Protein AF-A0A2S2N6Q8-F1 (afdb_monomer)

Mean predicted aligned error: 14.28 Å

Secondary structure (DSSP, 8-state):
--HHHHHHHHHHHHHHHHHHHHHHHGGGGSHHHHHHS-HHHHHHHHHHHHHHTTTT--THHHHHHHHHHHHSHHHHTT--SHHHHHHIIIII-HHHHHHTHHHHHHHHHHHHHHHHHHHHHHHHHHHHHHHHHHHHHHH-HHHHHHHHHHHTHHHHTTS-HHHHHHHHHHHHHTT----

pLDDT: mean 78.15, std 12.04, range [39.59, 93.44]

Sequence (179 aa):
FYLTLDNAIMQLKERFTSLNNVFNIFEVIQPNSLINLTDEQIYNSANKLVEYYDSDLSNALAGQILSFRSCFKEEITKRTSVKAITELLVIENSTLATTFSEICTACMLFLTLPVTVATAERSFSKLKLIKNYLRSTMCEERLSGLGILSIENDRARQLNLKEIINNFAEKKARKRNFH

Structure (mmCIF, N/CA/C/O backbone):
data_AF-A0A2S2N6Q8-F1
#
_entry.id   AF-A0A2S2N6Q8-F1
#
loop_
_atom_site.group_PDB
_atom_site.id
_atom_site.type_symbol
_atom_site.label_atom_id
_atom_site.label_alt_id
_atom_site.label_comp_id
_atom_site.label_asym_id
_atom_site.label_entity_id
_atom_site.label_seq_id
_atom_site.pdbx_PDB_ins_code
_atom_site.Cartn_x
_atom_site.Cartn_y
_atom_site.Cartn_z
_atom_site.occupancy
_atom_site.B_iso_or_equiv
_atom_site.auth_seq_id
_atom_site.aut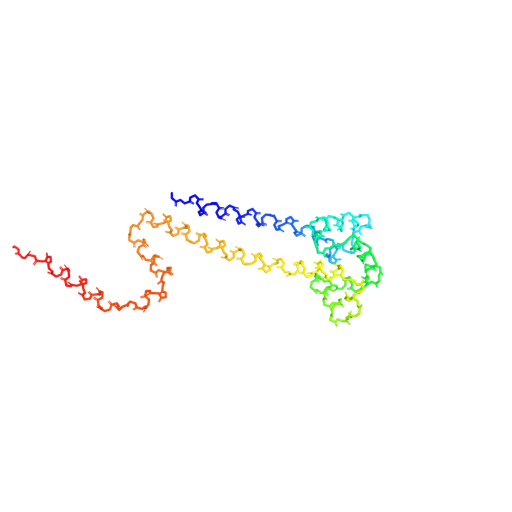h_comp_id
_atom_site.auth_asym_id
_atom_site.auth_atom_id
_atom_site.pdbx_PDB_model_num
ATOM 1 N N . PHE A 1 1 ? 20.402 9.055 -33.600 1.00 52.91 1 PHE A N 1
ATOM 2 C CA . PHE A 1 1 ? 20.091 7.610 -33.626 1.00 52.91 1 PHE A CA 1
ATOM 3 C C . PHE A 1 1 ? 19.773 6.998 -32.241 1.00 52.91 1 PHE A C 1
ATOM 5 O O . PHE A 1 1 ? 19.767 5.782 -32.140 1.00 52.91 1 PHE A O 1
ATOM 12 N N . TYR A 1 2 ? 19.414 7.772 -31.193 1.00 61.59 2 TYR A N 1
ATOM 13 C CA . TYR A 1 2 ? 19.045 7.209 -29.868 1.00 61.59 2 TYR A CA 1
ATOM 14 C C . TYR A 1 2 ? 17.729 7.731 -29.270 1.00 61.59 2 TYR A C 1
ATOM 16 O O . TYR A 1 2 ? 17.444 7.445 -28.113 1.00 61.59 2 TYR A O 1
ATOM 24 N N . LEU A 1 3 ? 16.892 8.428 -30.048 1.00 67.62 3 LEU A N 1
ATOM 25 C CA . LEU A 1 3 ? 15.641 9.020 -29.551 1.00 67.62 3 LEU A CA 1
ATOM 26 C C . LEU A 1 3 ? 14.724 7.985 -28.872 1.00 67.62 3 LEU A C 1
ATOM 28 O O . LEU A 1 3 ? 14.144 8.259 -27.831 1.00 67.62 3 LEU A O 1
ATOM 32 N N . THR A 1 4 ? 14.644 6.768 -29.409 1.00 68.50 4 THR A N 1
ATOM 33 C CA . THR A 1 4 ? 13.868 5.662 -28.824 1.00 68.50 4 THR A CA 1
ATOM 34 C C . THR A 1 4 ? 14.431 5.176 -27.486 1.00 68.50 4 THR A C 1
ATOM 36 O O . THR A 1 4 ? 13.670 4.874 -26.571 1.00 68.50 4 THR A O 1
ATOM 39 N N . LEU A 1 5 ? 15.756 5.137 -27.345 1.00 71.06 5 LEU A N 1
ATOM 40 C CA . LEU A 1 5 ? 16.453 4.700 -26.132 1.00 71.06 5 LEU A CA 1
ATOM 41 C C . LEU A 1 5 ? 16.384 5.784 -25.043 1.00 71.06 5 LEU A C 1
ATOM 43 O O . LEU A 1 5 ? 16.184 5.480 -23.869 1.00 71.06 5 LEU A O 1
ATOM 47 N N . ASP A 1 6 ? 16.471 7.053 -25.444 1.00 75.00 6 ASP A N 1
ATOM 48 C CA . ASP A 1 6 ? 16.262 8.209 -24.573 1.00 75.00 6 ASP A CA 1
ATOM 49 C C . ASP A 1 6 ? 14.808 8.306 -24.093 1.00 75.00 6 ASP A C 1
ATOM 51 O O . ASP A 1 6 ? 14.582 8.488 -22.897 1.00 75.00 6 ASP A O 1
ATOM 55 N N . ASN A 1 7 ? 13.833 8.074 -24.977 1.00 78.56 7 ASN A N 1
ATOM 56 C CA . ASN A 1 7 ? 12.418 8.009 -24.611 1.00 78.56 7 ASN A CA 1
ATOM 57 C C . ASN A 1 7 ? 12.131 6.857 -23.639 1.00 78.56 7 ASN A C 1
ATOM 59 O O . ASN A 1 7 ? 11.438 7.064 -22.647 1.00 78.56 7 ASN A O 1
ATOM 63 N N . ALA A 1 8 ? 12.701 5.668 -23.861 1.00 72.44 8 ALA A N 1
ATOM 64 C CA . ALA A 1 8 ? 12.541 4.539 -22.942 1.00 72.44 8 ALA A CA 1
ATOM 65 C C . ALA A 1 8 ? 13.116 4.842 -21.545 1.00 72.44 8 ALA A C 1
ATOM 67 O O . ALA A 1 8 ? 12.495 4.535 -20.529 1.00 72.44 8 ALA A O 1
ATOM 68 N N . ILE A 1 9 ? 14.286 5.489 -21.481 1.00 74.94 9 ILE A N 1
ATOM 69 C CA . ILE A 1 9 ? 14.899 5.933 -20.219 1.00 74.94 9 ILE A CA 1
ATOM 70 C C . ILE A 1 9 ? 14.033 6.993 -19.527 1.00 74.94 9 ILE A C 1
ATOM 72 O O . ILE A 1 9 ? 13.911 6.964 -18.303 1.00 74.94 9 ILE A O 1
ATOM 76 N N . MET A 1 10 ? 13.451 7.924 -20.285 1.00 80.88 10 MET A N 1
ATOM 77 C CA . MET A 1 10 ? 12.578 8.971 -19.756 1.00 80.88 10 MET A CA 1
ATOM 78 C C . MET A 1 10 ? 11.284 8.390 -19.179 1.00 80.88 10 MET A C 1
ATOM 80 O O . MET A 1 10 ? 11.004 8.630 -18.010 1.00 80.88 10 MET A O 1
ATOM 84 N N . GLN A 1 11 ? 10.578 7.534 -19.925 1.00 76.44 11 GLN A N 1
ATOM 85 C CA . GLN A 1 11 ? 9.358 6.872 -19.445 1.00 76.44 11 GLN A CA 1
ATOM 86 C C . GLN A 1 11 ? 9.608 6.012 -18.197 1.00 76.44 11 GLN A C 1
ATOM 88 O O . GLN A 1 11 ? 8.807 5.998 -17.265 1.00 76.44 11 GLN A O 1
ATOM 93 N N . LEU A 1 12 ? 10.747 5.312 -18.133 1.00 72.81 12 LEU A N 1
ATOM 94 C CA . LEU A 1 12 ? 11.119 4.538 -16.944 1.00 72.81 12 LEU A CA 1
ATOM 95 C C . LEU A 1 12 ? 11.427 5.428 -15.731 1.00 72.81 12 LEU A C 1
ATOM 97 O O . LEU A 1 12 ? 11.090 5.052 -14.609 1.00 72.81 12 LEU A O 1
ATOM 101 N N . LYS A 1 13 ? 12.041 6.603 -15.931 1.00 75.31 13 LYS A N 1
ATOM 102 C CA . LYS A 1 13 ? 12.250 7.586 -14.855 1.00 75.31 13 LYS A CA 1
ATOM 103 C C . LYS A 1 13 ? 10.936 8.167 -14.358 1.00 75.31 13 LYS A C 1
ATOM 105 O O . LYS A 1 13 ? 10.746 8.243 -13.150 1.00 75.31 13 LYS A O 1
ATOM 110 N N . GLU A 1 14 ? 10.048 8.556 -15.269 1.00 77.75 14 GLU A N 1
ATOM 111 C CA . GLU A 1 14 ? 8.710 9.037 -14.920 1.00 77.75 14 GLU A CA 1
ATOM 112 C C . GLU A 1 14 ? 7.980 7.997 -14.077 1.00 77.75 14 GLU A C 1
ATOM 114 O O . GLU A 1 14 ? 7.524 8.314 -12.983 1.00 77.75 14 GLU A O 1
ATOM 119 N N . ARG A 1 15 ? 8.005 6.728 -14.501 1.00 74.06 15 ARG A N 1
ATOM 120 C CA . ARG A 1 15 ? 7.418 5.617 -13.747 1.00 74.06 15 ARG A CA 1
ATOM 121 C C . ARG A 1 15 ? 7.991 5.480 -12.330 1.00 74.06 15 ARG A C 1
ATOM 123 O O . ARG A 1 15 ? 7.233 5.205 -11.405 1.00 74.06 15 ARG A O 1
ATOM 130 N N . PHE A 1 16 ? 9.297 5.675 -12.137 1.00 70.50 16 PHE A N 1
ATOM 131 C CA . PHE A 1 16 ? 9.921 5.629 -10.807 1.00 70.50 16 PHE A CA 1
ATOM 132 C C . PHE A 1 16 ? 9.498 6.808 -9.919 1.00 70.50 16 PHE A C 1
ATOM 134 O O . PHE A 1 16 ? 9.195 6.627 -8.743 1.00 70.50 16 PHE A O 1
ATOM 141 N N . THR A 1 17 ? 9.417 8.014 -10.479 1.00 73.62 17 THR A N 1
ATOM 142 C CA . THR A 1 17 ? 8.904 9.184 -9.750 1.00 73.62 17 THR A CA 1
ATOM 143 C C . THR A 1 17 ? 7.437 8.989 -9.365 1.00 73.62 17 THR A C 1
ATOM 145 O O . THR A 1 17 ? 7.060 9.250 -8.225 1.00 73.62 17 THR A O 1
ATOM 148 N N . SER A 1 18 ? 6.619 8.459 -10.279 1.00 75.94 18 SER A N 1
ATOM 149 C CA . SER A 1 18 ? 5.229 8.096 -9.999 1.00 75.94 18 SER A CA 1
ATOM 150 C C . SER A 1 18 ? 5.120 7.065 -8.874 1.00 75.94 18 SER A C 1
ATOM 152 O O . SER A 1 18 ? 4.220 7.177 -8.052 1.00 75.94 18 SER A O 1
ATOM 154 N N . LEU A 1 19 ? 6.051 6.111 -8.771 1.00 75.88 19 LEU A N 1
ATOM 155 C CA . LEU A 1 19 ? 6.072 5.119 -7.689 1.00 75.88 19 LEU A CA 1
ATOM 156 C C . LEU A 1 19 ? 6.287 5.739 -6.301 1.00 75.88 19 LEU A C 1
ATOM 158 O O . LEU A 1 19 ? 5.654 5.291 -5.349 1.00 75.88 19 LEU A O 1
ATOM 162 N N . ASN A 1 20 ? 7.109 6.785 -6.170 1.00 75.81 20 ASN A N 1
ATOM 163 C CA . ASN A 1 20 ? 7.236 7.508 -4.896 1.00 75.81 20 ASN A CA 1
ATOM 164 C C . ASN A 1 20 ? 5.917 8.178 -4.495 1.00 75.81 20 ASN A C 1
ATOM 166 O O . ASN A 1 20 ? 5.547 8.162 -3.323 1.00 75.81 20 ASN A O 1
ATOM 170 N N . ASN A 1 21 ? 5.181 8.718 -5.470 1.00 79.62 21 ASN A N 1
ATOM 171 C CA . ASN A 1 21 ? 3.852 9.264 -5.207 1.00 79.62 21 ASN A CA 1
ATOM 172 C C . ASN A 1 21 ? 2.897 8.160 -4.748 1.00 79.62 21 ASN A C 1
ATOM 174 O O . ASN A 1 21 ? 2.208 8.348 -3.754 1.00 79.62 21 ASN A O 1
ATOM 178 N N . VAL A 1 22 ? 2.911 6.997 -5.409 1.00 83.81 22 VAL A N 1
ATOM 179 C CA . VAL A 1 22 ? 2.113 5.829 -4.999 1.00 83.81 22 VAL A CA 1
ATOM 180 C C . VAL A 1 22 ? 2.455 5.401 -3.572 1.00 83.81 22 VAL A C 1
ATOM 182 O O . VAL A 1 22 ? 1.552 5.144 -2.784 1.00 83.81 22 VAL A O 1
ATOM 185 N N . PHE A 1 23 ? 3.736 5.394 -3.195 1.00 82.75 23 PHE A N 1
ATOM 186 C CA . PHE A 1 23 ? 4.159 5.043 -1.838 1.00 82.75 23 PHE A CA 1
ATOM 187 C C . PHE A 1 23 ? 3.518 5.946 -0.772 1.00 82.75 23 PHE A C 1
ATOM 189 O O . PHE A 1 23 ? 3.084 5.448 0.265 1.00 82.75 23 PHE A O 1
ATOM 196 N N . ASN A 1 24 ? 3.383 7.247 -1.057 1.00 84.38 24 ASN A N 1
ATOM 197 C CA . ASN A 1 24 ? 2.699 8.192 -0.170 1.00 84.38 24 ASN A CA 1
ATOM 198 C C . ASN A 1 24 ? 1.191 7.911 -0.064 1.00 84.38 24 ASN A C 1
ATOM 200 O O . ASN A 1 24 ? 0.604 8.106 0.994 1.00 84.38 24 ASN A O 1
ATOM 204 N N . ILE A 1 25 ? 0.548 7.417 -1.128 1.00 88.56 25 ILE A N 1
ATOM 205 C CA . ILE A 1 25 ? -0.880 7.051 -1.092 1.00 88.56 25 ILE A CA 1
ATOM 206 C C . ILE A 1 25 ? -1.106 5.854 -0.145 1.00 88.56 25 ILE A C 1
ATOM 208 O O . ILE A 1 25 ? -2.091 5.814 0.589 1.00 88.56 25 ILE A O 1
ATOM 212 N N . PHE A 1 26 ? -0.154 4.919 -0.081 1.00 90.44 26 PHE A N 1
ATOM 213 C CA . PHE A 1 26 ? -0.175 3.790 0.859 1.00 90.44 26 PHE A CA 1
ATOM 214 C C . PHE A 1 26 ? 0.315 4.134 2.276 1.00 90.44 26 PHE A C 1
ATOM 216 O O . PHE A 1 26 ? 0.433 3.243 3.120 1.00 90.44 26 PHE A O 1
ATOM 223 N N . GLU A 1 27 ? 0.584 5.401 2.597 1.00 89.00 27 GLU A N 1
ATOM 224 C CA . GLU A 1 27 ? 1.011 5.786 3.946 1.00 89.00 27 GLU A CA 1
ATOM 225 C C . GLU A 1 27 ? -0.033 5.393 5.008 1.00 89.00 27 GLU A C 1
ATOM 227 O O . GLU A 1 27 ? 0.339 4.997 6.110 1.00 89.00 27 GLU A O 1
ATOM 232 N N . VAL A 1 28 ? -1.327 5.415 4.666 1.00 91.06 28 VAL A N 1
ATOM 233 C CA . VAL A 1 28 ? -2.442 5.129 5.590 1.00 91.06 28 VAL A CA 1
ATOM 234 C C . VAL A 1 28 ? -2.447 3.699 6.146 1.00 91.06 28 VAL A C 1
ATOM 236 O O . VAL A 1 28 ? -2.964 3.480 7.238 1.00 91.06 28 VAL A O 1
ATOM 239 N N . ILE A 1 29 ? -1.842 2.732 5.446 1.00 89.75 29 ILE A N 1
ATOM 240 C CA . ILE A 1 29 ? -1.753 1.332 5.901 1.00 89.75 29 ILE A CA 1
ATOM 241 C C . ILE A 1 29 ? -0.471 1.034 6.696 1.00 89.75 29 ILE A C 1
ATOM 243 O O . ILE A 1 29 ? -0.276 -0.090 7.161 1.00 89.75 29 ILE A O 1
ATOM 247 N N . GLN A 1 30 ? 0.425 2.014 6.856 1.00 89.25 30 GLN A N 1
ATOM 248 C CA . GLN A 1 30 ? 1.636 1.838 7.656 1.00 89.25 30 GLN A CA 1
ATOM 249 C C . GLN A 1 30 ? 1.285 1.789 9.151 1.00 89.25 30 GLN A C 1
ATOM 251 O O . GLN A 1 30 ? 0.511 2.631 9.611 1.00 89.25 30 GLN A O 1
ATOM 256 N N . PRO A 1 31 ? 1.902 0.894 9.951 1.00 85.88 31 PRO A N 1
ATOM 257 C CA . PRO A 1 31 ? 1.631 0.806 11.388 1.00 85.88 31 PRO A CA 1
ATOM 258 C C . PRO A 1 31 ? 1.770 2.151 12.116 1.00 85.88 31 PRO A C 1
ATOM 260 O O . PRO A 1 31 ? 0.920 2.515 12.923 1.00 85.88 31 PRO A O 1
ATOM 263 N N . ASN A 1 32 ? 2.806 2.929 11.783 1.00 86.00 32 ASN A N 1
ATOM 264 C CA . ASN A 1 32 ? 3.044 4.245 12.379 1.00 86.00 32 ASN A CA 1
ATOM 265 C C . ASN A 1 32 ? 1.903 5.235 12.089 1.00 86.00 32 ASN A C 1
ATOM 267 O O . ASN A 1 32 ? 1.471 5.971 12.973 1.00 86.00 32 ASN A O 1
ATOM 271 N N . SER A 1 33 ? 1.392 5.229 10.860 1.00 85.88 33 SER A N 1
ATOM 272 C CA . SER A 1 33 ? 0.293 6.092 10.429 1.00 85.88 33 SER A CA 1
ATOM 273 C C . SER A 1 33 ? -1.029 5.667 11.056 1.00 85.88 33 SER A C 1
ATOM 275 O O . SER A 1 33 ? -1.776 6.509 11.543 1.00 85.88 33 SER A O 1
ATOM 277 N N . LEU A 1 34 ? -1.281 4.359 11.140 1.00 85.81 34 LEU A N 1
ATOM 278 C CA . LEU A 1 34 ? -2.457 3.809 11.814 1.00 85.81 34 LEU A CA 1
ATOM 279 C C . LEU A 1 34 ? -2.532 4.234 13.285 1.00 85.81 34 LEU A C 1
ATOM 281 O O . LEU A 1 34 ? -3.627 4.406 13.801 1.00 85.81 34 LEU A O 1
ATOM 285 N N . ILE A 1 35 ? -1.399 4.415 13.967 1.00 84.81 35 ILE A N 1
ATOM 286 C CA . ILE A 1 35 ? -1.373 4.801 15.387 1.00 84.81 35 ILE A CA 1
ATOM 287 C C . ILE A 1 35 ? -1.480 6.319 15.572 1.00 84.81 35 ILE A C 1
ATOM 289 O O . ILE A 1 35 ? -2.159 6.769 16.495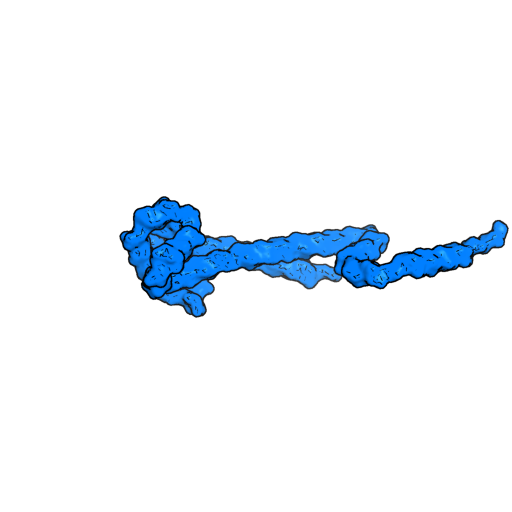 1.00 84.81 35 ILE A O 1
ATOM 293 N N . ASN A 1 36 ? -0.796 7.094 14.726 1.00 86.25 36 ASN A N 1
ATOM 294 C CA . ASN A 1 36 ? -0.579 8.523 14.959 1.00 86.25 36 ASN A CA 1
ATOM 295 C C . ASN A 1 36 ? -1.571 9.439 14.230 1.00 86.25 36 ASN A C 1
ATOM 297 O O . ASN A 1 36 ? -1.725 10.591 14.633 1.00 86.25 36 ASN A O 1
ATOM 301 N N . LEU A 1 37 ? -2.220 8.969 13.159 1.00 89.06 37 LEU A N 1
ATOM 302 C CA . LEU A 1 37 ? -3.157 9.789 12.391 1.00 89.06 37 LEU A CA 1
ATOM 303 C C . LEU A 1 37 ? -4.514 9.919 13.090 1.00 89.06 37 LEU A C 1
ATOM 305 O O . LEU A 1 37 ? -5.026 8.973 13.701 1.00 89.06 37 LEU A O 1
ATOM 309 N N . THR A 1 38 ? -5.125 11.094 12.936 1.00 91.94 38 THR A N 1
ATOM 310 C CA . THR A 1 38 ? -6.512 11.326 13.351 1.00 91.94 38 THR A CA 1
ATOM 311 C C . THR A 1 38 ? -7.489 10.608 12.424 1.00 91.94 38 THR A C 1
ATOM 313 O O . THR A 1 38 ? -7.168 10.255 11.290 1.00 91.94 38 THR A O 1
ATOM 316 N N . ASP A 1 39 ? -8.716 10.415 12.892 1.00 91.81 39 ASP A N 1
ATOM 317 C CA . ASP A 1 39 ? -9.762 9.700 12.155 1.00 91.81 39 ASP A CA 1
ATOM 318 C C . ASP A 1 39 ? -10.096 10.400 10.834 1.00 91.81 39 ASP A C 1
ATOM 320 O O . ASP A 1 39 ? -10.258 9.746 9.807 1.00 91.81 39 ASP A O 1
ATOM 324 N N . GLU A 1 40 ? -10.105 11.735 10.837 1.00 91.56 40 GLU A N 1
ATOM 325 C CA . GLU A 1 40 ? -10.299 12.556 9.639 1.00 91.56 40 GLU A CA 1
ATOM 326 C C . GLU A 1 40 ? -9.146 12.387 8.637 1.00 91.56 40 GLU A C 1
ATOM 328 O O . GLU A 1 40 ? -9.369 12.248 7.434 1.00 91.56 40 GLU A O 1
ATOM 333 N N . GLN A 1 41 ? -7.900 12.342 9.121 1.00 92.12 41 GLN A N 1
ATOM 334 C CA . GLN A 1 41 ? -6.732 12.104 8.270 1.00 92.12 41 GLN A CA 1
ATOM 335 C C . GLN A 1 41 ? -6.750 10.699 7.667 1.00 92.12 41 GLN A C 1
ATOM 337 O O . GLN A 1 41 ? -6.466 10.547 6.479 1.00 92.12 41 GLN A O 1
ATOM 342 N N . ILE A 1 42 ? -7.116 9.685 8.456 1.00 91.94 42 ILE A N 1
ATOM 343 C CA . ILE A 1 42 ? -7.284 8.309 7.974 1.00 91.94 42 ILE A CA 1
ATOM 344 C C . ILE A 1 42 ? -8.355 8.264 6.891 1.00 91.94 42 ILE A C 1
ATOM 346 O O . ILE A 1 42 ? -8.116 7.685 5.836 1.00 91.94 42 ILE A O 1
ATOM 350 N N . TYR A 1 43 ? -9.502 8.905 7.118 1.00 92.88 43 TYR A N 1
ATOM 351 C CA . TYR A 1 43 ? -10.598 8.928 6.156 1.00 92.88 43 TYR A CA 1
ATOM 352 C C . TYR A 1 43 ? -10.170 9.560 4.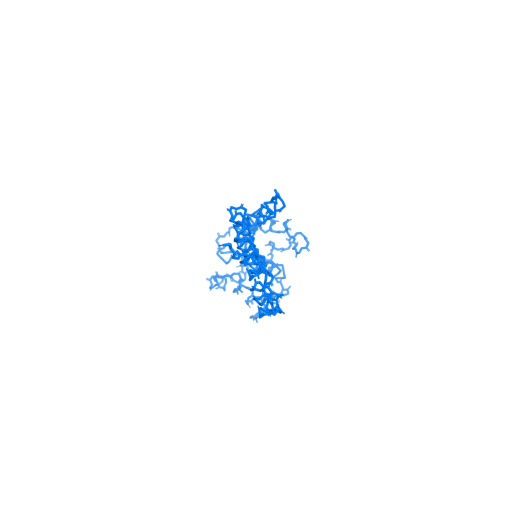825 1.00 92.88 43 TYR A C 1
ATOM 354 O O . TYR A 1 43 ? -10.336 8.963 3.761 1.00 92.88 43 TYR A O 1
ATOM 362 N N . ASN A 1 44 ? -9.528 10.729 4.882 1.00 92.38 44 ASN A N 1
ATOM 363 C CA . ASN A 1 44 ? -9.048 11.435 3.697 1.00 92.38 44 ASN A CA 1
ATOM 364 C C . ASN A 1 44 ? -7.972 10.644 2.937 1.00 92.38 44 ASN A C 1
ATOM 366 O O . ASN A 1 44 ? -8.002 10.585 1.709 1.00 92.38 44 ASN A O 1
ATOM 370 N N . SER A 1 45 ? -7.022 10.028 3.642 1.00 91.75 45 SER A N 1
ATOM 371 C CA . SER A 1 45 ? -5.961 9.239 3.008 1.00 91.75 45 SER A CA 1
ATOM 372 C C . SER A 1 45 ? -6.472 7.908 2.453 1.00 91.75 45 SER A C 1
ATOM 374 O O . SER A 1 45 ? -6.051 7.501 1.373 1.00 91.75 45 SER A O 1
ATOM 376 N N . ALA A 1 46 ? -7.419 7.257 3.133 1.00 93.00 46 ALA A N 1
ATOM 377 C CA . ALA A 1 46 ? -8.070 6.050 2.634 1.00 93.00 46 ALA A CA 1
ATOM 378 C C . ALA A 1 46 ? -8.871 6.336 1.357 1.00 93.00 46 ALA A C 1
ATOM 380 O O . ALA A 1 46 ? -8.748 5.585 0.395 1.00 93.00 46 ALA A O 1
ATOM 381 N N . ASN A 1 47 ? -9.611 7.448 1.295 1.00 92.19 47 ASN A N 1
ATOM 382 C CA . ASN A 1 47 ? -10.337 7.831 0.080 1.00 92.19 47 ASN A CA 1
ATOM 383 C C . ASN A 1 47 ? -9.397 8.106 -1.096 1.00 92.19 47 ASN A C 1
ATOM 385 O O . ASN A 1 47 ? -9.675 7.655 -2.199 1.00 92.19 47 ASN A O 1
ATOM 389 N N . LYS A 1 48 ? -8.246 8.752 -0.864 1.00 92.88 48 LYS A N 1
ATOM 390 C CA . LYS A 1 48 ? -7.221 8.917 -1.911 1.00 92.88 48 LYS A CA 1
ATOM 391 C C . LYS A 1 48 ? -6.705 7.578 -2.437 1.00 92.88 48 LYS A C 1
ATOM 393 O O . LYS A 1 48 ? -6.429 7.458 -3.626 1.00 92.88 48 LYS A O 1
ATOM 398 N N . LEU A 1 49 ? -6.552 6.581 -1.562 1.00 92.44 49 LEU A N 1
ATOM 399 C CA . LEU A 1 49 ? -6.134 5.240 -1.970 1.00 92.44 49 LEU A CA 1
ATOM 400 C C . LEU A 1 49 ? -7.216 4.539 -2.798 1.00 92.44 49 LEU A C 1
ATOM 402 O O . LEU A 1 49 ? -6.892 3.943 -3.820 1.00 92.44 49 LEU A O 1
ATOM 406 N N . VAL A 1 50 ? -8.480 4.658 -2.388 1.00 93.31 50 VAL A N 1
ATOM 407 C CA . VAL A 1 50 ? -9.634 4.121 -3.127 1.00 93.31 50 VAL A CA 1
ATOM 408 C C . VAL A 1 50 ? -9.775 4.790 -4.492 1.00 93.31 50 VAL A C 1
ATOM 410 O O . VAL A 1 50 ? -9.980 4.098 -5.474 1.00 93.31 50 VAL A O 1
ATOM 413 N N . GLU A 1 51 ? -9.602 6.109 -4.591 1.00 92.38 51 GLU A N 1
ATOM 414 C CA . GLU A 1 51 ? -9.636 6.823 -5.876 1.00 92.38 51 GLU A CA 1
ATOM 415 C C . GLU A 1 51 ? -8.513 6.387 -6.826 1.00 92.38 51 GLU A C 1
ATOM 417 O O . GLU A 1 51 ? -8.699 6.382 -8.040 1.00 92.38 51 GLU A O 1
ATOM 422 N N . TYR A 1 52 ? -7.340 6.031 -6.293 1.00 90.06 52 TYR A N 1
ATOM 423 C CA . TYR A 1 52 ? -6.211 5.585 -7.112 1.00 90.06 52 TYR A CA 1
ATOM 424 C C . TYR A 1 52 ? -6.336 4.119 -7.560 1.00 90.06 52 TYR A C 1
ATOM 426 O O . TYR A 1 52 ? -5.823 3.759 -8.618 1.00 90.06 52 TYR A O 1
ATOM 434 N N . TYR A 1 53 ? -6.999 3.281 -6.760 1.00 89.25 53 TYR A N 1
ATOM 435 C CA . TYR A 1 53 ? -7.223 1.853 -7.010 1.00 89.25 53 TYR A CA 1
ATOM 436 C C . TYR A 1 53 ? -8.723 1.526 -6.995 1.00 89.25 53 TYR A C 1
ATOM 438 O O . TYR A 1 53 ? -9.160 0.613 -6.295 1.00 89.25 53 TYR A O 1
ATOM 446 N N . ASP A 1 54 ? -9.515 2.274 -7.761 1.00 90.38 54 ASP A N 1
ATOM 447 C CA . ASP A 1 54 ? -10.982 2.164 -7.800 1.00 90.38 54 ASP A CA 1
ATOM 448 C C . ASP A 1 54 ? -11.482 0.795 -8.297 1.00 90.38 54 ASP A C 1
ATOM 450 O O . ASP A 1 54 ? -12.583 0.362 -7.956 1.00 90.38 54 ASP A O 1
ATOM 454 N N . SER A 1 55 ? -10.652 0.090 -9.070 1.00 90.31 55 SER A N 1
ATOM 455 C CA . SER A 1 55 ? -10.889 -1.278 -9.529 1.00 90.31 55 SER A CA 1
ATOM 456 C C . SER A 1 55 ? -10.701 -2.342 -8.451 1.00 90.31 55 SER A C 1
ATOM 458 O O . SER A 1 55 ? -11.274 -3.424 -8.569 1.00 90.31 55 SER A O 1
ATOM 460 N N . ASP A 1 56 ? -9.880 -2.064 -7.437 1.00 91.31 56 ASP A N 1
ATOM 461 C CA . ASP A 1 56 ? -9.427 -3.055 -6.454 1.00 91.31 56 ASP A CA 1
ATOM 462 C C . ASP A 1 56 ? -9.927 -2.760 -5.034 1.00 91.31 56 ASP A C 1
ATOM 464 O O . ASP A 1 56 ? -9.981 -3.667 -4.203 1.00 91.31 56 ASP A O 1
ATOM 468 N N . LEU A 1 57 ? -10.273 -1.504 -4.741 1.00 93.12 57 LEU A N 1
ATOM 469 C CA . LEU A 1 57 ? -10.675 -1.034 -3.420 1.00 93.12 57 LEU A CA 1
ATOM 470 C C . LEU A 1 57 ? -12.017 -0.310 -3.473 1.00 93.12 57 LEU A C 1
ATOM 472 O O . LEU A 1 57 ? -12.349 0.400 -4.418 1.00 93.12 57 LEU A O 1
ATOM 476 N N . SER A 1 58 ? -12.772 -0.445 -2.392 1.00 93.19 58 SER A N 1
ATOM 477 C CA . SER A 1 58 ? -14.060 0.203 -2.190 1.00 93.19 58 SER A CA 1
ATOM 478 C C . SER A 1 58 ? -13.997 1.252 -1.081 1.00 93.19 58 SER A C 1
ATOM 480 O O . SER A 1 58 ? -13.103 1.274 -0.231 1.00 93.19 58 SER A O 1
ATOM 482 N N . ASN A 1 59 ? -15.028 2.095 -1.017 1.00 90.94 59 ASN A N 1
ATOM 483 C CA . ASN A 1 59 ? -15.201 3.077 0.057 1.00 90.94 59 A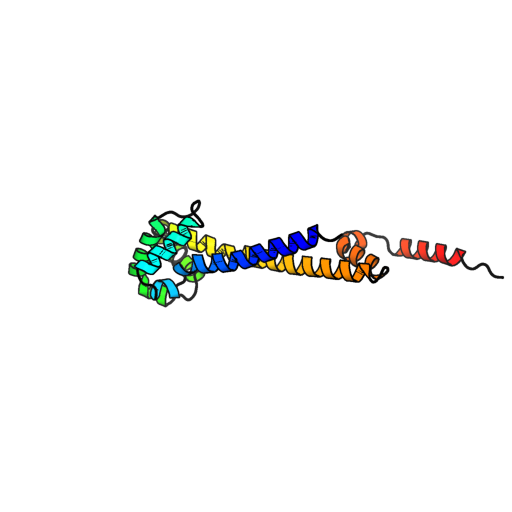SN A CA 1
ATOM 484 C C . ASN A 1 59 ? -15.328 2.452 1.467 1.00 90.94 59 ASN A C 1
ATOM 486 O O . ASN A 1 59 ? -15.247 3.173 2.464 1.00 90.94 59 ASN A O 1
ATOM 490 N N . ALA A 1 60 ? -15.476 1.126 1.574 1.00 91.44 60 ALA A N 1
ATOM 491 C CA . ALA A 1 60 ? -15.473 0.409 2.844 1.00 91.44 60 ALA A CA 1
ATOM 492 C C . ALA A 1 60 ? -14.093 0.407 3.528 1.00 91.44 60 ALA A C 1
ATOM 494 O O . ALA A 1 60 ? -14.023 0.203 4.743 1.00 91.44 60 ALA A O 1
ATOM 495 N N . LEU A 1 61 ? -13.008 0.680 2.789 1.00 93.06 61 LEU A N 1
ATOM 496 C CA . LEU A 1 61 ? -11.643 0.683 3.317 1.00 93.06 61 LEU A CA 1
ATOM 497 C C . LEU A 1 61 ? -11.487 1.599 4.538 1.00 93.06 61 LEU A C 1
ATOM 499 O O . LEU A 1 61 ? -10.929 1.180 5.549 1.00 93.06 61 LEU A O 1
ATOM 503 N N . ALA A 1 62 ? -11.989 2.835 4.470 1.00 92.88 62 ALA A N 1
ATOM 504 C CA . ALA A 1 62 ? -11.838 3.800 5.560 1.00 92.88 62 ALA A CA 1
ATOM 505 C C . ALA A 1 62 ? -12.475 3.285 6.863 1.00 92.88 62 ALA A C 1
ATOM 507 O O . ALA A 1 62 ? -11.865 3.354 7.932 1.00 92.88 62 ALA A O 1
ATOM 508 N N . GLY A 1 63 ? -13.675 2.704 6.760 1.00 91.25 63 GLY A N 1
ATOM 509 C CA . GLY A 1 63 ? -14.369 2.086 7.888 1.00 91.25 63 GLY A CA 1
ATOM 510 C C . GLY A 1 63 ? -13.608 0.883 8.441 1.00 91.25 63 GLY A C 1
ATOM 511 O O . GLY A 1 63 ? -13.385 0.804 9.648 1.00 91.25 63 GLY A O 1
ATOM 512 N N . GLN A 1 64 ? -13.135 -0.007 7.563 1.00 93.44 64 GLN A N 1
ATOM 513 C CA . GLN A 1 64 ? -12.336 -1.161 7.974 1.00 93.44 64 GLN A CA 1
ATOM 514 C C . GLN A 1 64 ? -11.054 -0.741 8.698 1.00 93.44 64 GLN A C 1
ATOM 516 O O . GLN A 1 64 ? -10.750 -1.314 9.741 1.00 93.44 64 GLN A O 1
ATOM 521 N N . ILE A 1 65 ? -10.331 0.272 8.205 1.00 92.00 65 ILE A N 1
ATOM 522 C CA . ILE A 1 65 ? -9.108 0.776 8.848 1.00 92.00 65 ILE A CA 1
ATOM 523 C C . ILE A 1 65 ? -9.407 1.309 10.252 1.00 92.00 65 ILE A C 1
ATOM 525 O O . ILE A 1 65 ? -8.682 0.990 11.195 1.00 92.00 65 ILE A O 1
ATOM 529 N N . LEU A 1 66 ? -10.479 2.086 10.420 1.00 92.00 66 LEU A N 1
ATOM 530 C CA . LEU A 1 66 ? -10.863 2.624 11.728 1.00 92.00 66 LEU A CA 1
ATOM 531 C C . LEU A 1 66 ? -11.253 1.510 12.710 1.00 92.00 66 LEU A C 1
ATOM 533 O O . LEU A 1 66 ? -10.815 1.525 13.866 1.00 92.00 66 LEU A O 1
ATOM 537 N N . SER A 1 67 ? -12.019 0.515 12.254 1.00 91.19 67 SER A N 1
ATOM 538 C CA . SER A 1 67 ? -12.371 -0.662 13.053 1.00 91.19 67 SER A CA 1
ATOM 539 C C . SER A 1 67 ? -11.137 -1.485 13.421 1.00 91.19 67 SER A C 1
ATOM 541 O O . SER A 1 67 ? -10.945 -1.811 14.590 1.00 91.19 67 SER A O 1
ATOM 543 N N . PHE A 1 68 ? -10.253 -1.750 12.458 1.00 90.25 68 PHE A N 1
ATOM 544 C CA . PHE A 1 68 ? -9.007 -2.480 12.671 1.00 90.25 68 PHE A CA 1
ATOM 545 C C . PHE A 1 68 ? -8.100 -1.766 13.678 1.00 90.25 68 PHE A C 1
ATOM 547 O O . PHE A 1 68 ? -7.648 -2.381 14.644 1.00 90.25 68 PHE A O 1
ATOM 554 N N . ARG A 1 69 ? -7.912 -0.448 13.527 1.00 89.94 69 ARG A N 1
ATOM 555 C CA . ARG A 1 69 ? -7.151 0.384 14.472 1.00 89.94 69 ARG A CA 1
ATOM 556 C C . ARG A 1 69 ? -7.713 0.288 15.888 1.00 89.94 69 ARG A C 1
ATOM 558 O O . ARG A 1 69 ? -6.948 0.239 16.846 1.00 89.94 69 ARG A O 1
ATOM 565 N N . SER A 1 70 ? -9.036 0.277 16.020 1.00 88.06 70 SER A N 1
ATOM 566 C CA . SER A 1 70 ? -9.712 0.250 17.320 1.00 88.06 70 SER A CA 1
ATOM 567 C C . SER A 1 70 ? -9.612 -1.120 17.993 1.00 88.06 70 SER A C 1
ATOM 569 O O . SER A 1 70 ? -9.345 -1.190 19.189 1.00 88.06 70 SER A O 1
ATOM 571 N N . CYS A 1 71 ? -9.772 -2.204 17.231 1.00 86.50 71 CYS A N 1
ATOM 572 C CA . CYS A 1 71 ? -9.735 -3.573 17.746 1.00 86.50 71 CYS A CA 1
ATOM 573 C C . CYS A 1 71 ? -8.313 -4.090 18.015 1.00 86.50 71 CYS A C 1
ATOM 575 O O . CYS A 1 71 ? -8.122 -4.858 18.952 1.00 86.50 71 CYS A O 1
ATOM 577 N N . PHE A 1 72 ? -7.320 -3.666 17.227 1.00 85.81 72 PHE A N 1
ATOM 578 C CA . PHE A 1 72 ? -5.972 -4.253 17.229 1.00 85.81 72 PHE A CA 1
ATOM 579 C C . PHE A 1 72 ? -4.872 -3.258 17.608 1.00 85.81 72 PHE A C 1
ATOM 581 O O . PHE A 1 72 ? -3.703 -3.470 17.292 1.00 85.81 72 PHE A O 1
ATOM 588 N N . LYS A 1 73 ? -5.208 -2.169 18.314 1.00 84.81 73 LYS A N 1
ATOM 589 C CA . LYS A 1 73 ? -4.255 -1.101 18.665 1.00 84.81 73 LYS A CA 1
ATOM 590 C C . LYS A 1 73 ? -2.970 -1.621 19.323 1.00 84.81 73 LYS A C 1
ATOM 592 O O . LYS A 1 73 ? -1.883 -1.186 18.954 1.00 84.81 73 LYS A O 1
ATOM 597 N N . GLU A 1 74 ? -3.085 -2.557 20.266 1.00 83.69 74 GLU A N 1
ATOM 598 C CA . GLU A 1 74 ? -1.936 -3.155 20.967 1.00 83.69 74 GLU A CA 1
ATOM 599 C C . GLU A 1 74 ? -1.095 -4.096 20.101 1.00 83.69 74 GLU A C 1
ATOM 601 O O . GLU A 1 74 ? 0.088 -4.305 20.375 1.00 83.69 74 GLU A O 1
ATOM 606 N N . GLU A 1 75 ? -1.693 -4.703 19.080 1.00 83.75 75 GLU A N 1
ATOM 607 C CA . GLU A 1 75 ? -0.956 -5.552 18.153 1.00 83.75 75 GLU A CA 1
ATOM 608 C C . GLU A 1 75 ? -0.250 -4.701 17.102 1.00 83.75 75 GLU A C 1
ATOM 610 O O . GLU A 1 75 ? 0.922 -4.940 16.826 1.00 83.75 75 GLU A O 1
ATOM 615 N N . ILE A 1 76 ? -0.908 -3.657 16.586 1.00 83.06 76 ILE A N 1
ATOM 616 C CA . ILE A 1 76 ? -0.340 -2.729 15.598 1.00 83.06 76 ILE A CA 1
ATOM 617 C C . ILE A 1 76 ? 0.895 -2.017 16.163 1.00 83.06 76 ILE A C 1
ATOM 619 O O . ILE A 1 76 ? 1.893 -1.900 15.456 1.00 83.06 76 ILE A O 1
ATOM 623 N N . THR A 1 77 ? 0.889 -1.610 17.439 1.00 82.31 77 THR A N 1
ATOM 624 C CA . THR A 1 77 ? 2.052 -0.968 18.090 1.00 82.31 77 THR A CA 1
ATOM 625 C C . THR A 1 77 ? 3.287 -1.862 18.166 1.00 82.31 77 THR A C 1
ATOM 627 O O . THR A 1 77 ? 4.402 -1.351 18.243 1.00 82.31 77 THR A O 1
ATOM 630 N N . LYS A 1 78 ? 3.118 -3.188 18.108 1.00 83.81 78 LYS A N 1
ATOM 631 C CA . LYS A 1 78 ? 4.226 -4.155 18.088 1.00 83.81 78 LYS A CA 1
ATOM 632 C C . LYS A 1 78 ? 4.758 -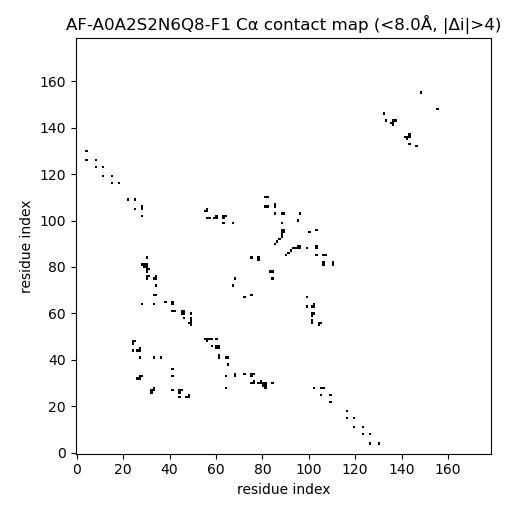4.412 16.673 1.00 83.81 78 LYS A C 1
ATOM 634 O O . LYS A 1 78 ? 5.816 -5.022 16.523 1.00 83.81 78 LYS A O 1
ATOM 639 N N . ARG A 1 79 ? 4.044 -3.980 15.628 1.00 81.81 79 ARG A N 1
ATOM 640 C CA . ARG A 1 79 ? 4.396 -4.223 14.221 1.00 81.81 79 ARG A CA 1
ATOM 641 C C . ARG A 1 79 ? 5.166 -3.031 13.659 1.00 81.81 79 ARG A C 1
ATOM 643 O O . ARG A 1 79 ? 4.780 -1.881 13.823 1.00 81.81 79 ARG A O 1
ATOM 650 N N . THR A 1 80 ? 6.228 -3.316 12.913 1.00 81.31 80 THR A N 1
ATOM 651 C CA . THR A 1 80 ? 7.080 -2.289 12.286 1.00 81.31 80 THR A CA 1
ATOM 652 C C . THR A 1 80 ? 6.878 -2.163 10.777 1.00 81.31 80 THR A C 1
ATOM 654 O O . THR A 1 80 ? 7.433 -1.259 10.161 1.00 81.31 80 THR A O 1
ATOM 657 N N . SER A 1 81 ? 6.101 -3.059 10.157 1.00 86.88 81 SER A N 1
ATOM 658 C CA . SER A 1 81 ? 5.913 -3.083 8.703 1.00 86.88 81 SER A CA 1
ATOM 659 C C . SER A 1 81 ? 4.520 -3.547 8.280 1.00 86.88 81 SER A C 1
ATOM 661 O O . SER A 1 81 ? 3.851 -4.293 8.998 1.00 86.88 81 SER A O 1
ATOM 663 N N . VAL A 1 82 ? 4.121 -3.168 7.061 1.00 86.69 82 VAL A N 1
ATOM 664 C CA . VAL A 1 82 ? 2.893 -3.651 6.398 1.00 86.69 82 VAL A CA 1
ATOM 665 C C . VAL A 1 82 ? 2.897 -5.172 6.237 1.00 86.69 82 VAL A C 1
ATOM 667 O O . VAL A 1 82 ? 1.862 -5.815 6.402 1.00 86.69 82 VAL A O 1
ATOM 670 N N . LYS A 1 83 ? 4.067 -5.776 5.984 1.00 87.56 83 LYS A N 1
ATOM 671 C CA . LYS A 1 83 ? 4.209 -7.237 5.927 1.00 87.56 83 LYS A CA 1
ATOM 672 C C . LYS A 1 83 ? 3.753 -7.877 7.236 1.00 87.56 83 LYS A C 1
ATOM 674 O O . LYS A 1 83 ? 2.969 -8.816 7.209 1.00 87.56 83 LYS A O 1
ATOM 679 N N . ALA A 1 84 ? 4.181 -7.322 8.366 1.00 86.31 84 ALA A N 1
ATOM 680 C CA . ALA A 1 84 ? 3.797 -7.839 9.668 1.00 86.31 84 ALA A CA 1
ATOM 681 C C . ALA A 1 84 ? 2.282 -7.678 9.917 1.00 86.31 84 ALA A C 1
ATOM 683 O O . ALA A 1 84 ? 1.670 -8.582 10.469 1.00 86.31 84 ALA A O 1
ATOM 684 N N . ILE A 1 85 ? 1.642 -6.589 9.470 1.00 86.56 85 ILE A N 1
ATOM 685 C CA . ILE A 1 85 ? 0.166 -6.464 9.506 1.00 86.56 85 ILE A CA 1
ATOM 686 C C . ILE A 1 85 ? -0.504 -7.544 8.642 1.00 86.56 85 ILE A C 1
ATOM 688 O O . ILE A 1 85 ? -1.507 -8.131 9.036 1.00 86.56 85 ILE A O 1
ATOM 692 N N . THR A 1 86 ? 0.066 -7.840 7.476 1.00 85.88 86 THR A N 1
ATOM 693 C CA . THR A 1 86 ? -0.472 -8.866 6.571 1.00 85.88 86 THR A CA 1
ATOM 694 C C . THR A 1 86 ? -0.383 -10.257 7.201 1.00 85.88 86 THR A C 1
ATOM 696 O O . THR A 1 86 ? -1.328 -11.033 7.124 1.00 85.88 86 THR A O 1
ATOM 699 N N . GLU A 1 87 ? 0.726 -10.568 7.876 1.00 87.00 87 GLU A N 1
ATOM 700 C CA . GLU A 1 87 ? 0.903 -11.829 8.608 1.00 87.00 87 GLU A CA 1
ATOM 701 C C . GLU A 1 87 ? -0.113 -11.970 9.757 1.00 87.00 87 GLU A C 1
ATOM 703 O O . GLU A 1 87 ? -0.691 -13.042 9.924 1.00 87.00 87 GLU A O 1
ATOM 708 N N . LEU A 1 88 ? -0.420 -10.881 10.475 1.00 85.50 88 LEU A N 1
ATOM 709 C CA . LEU A 1 88 ? -1.471 -10.852 11.504 1.00 85.50 88 LEU A CA 1
ATOM 710 C C . LEU A 1 88 ? -2.838 -11.235 10.926 1.00 85.50 88 LEU A C 1
ATOM 712 O O . LEU A 1 88 ? -3.535 -12.096 11.462 1.00 85.50 88 LEU A O 1
ATOM 716 N N . LEU A 1 89 ? -3.216 -10.582 9.826 1.00 84.69 89 LEU A N 1
ATOM 717 C CA . LEU A 1 89 ? -4.538 -10.726 9.217 1.00 84.69 89 LEU A CA 1
ATOM 718 C C . LEU A 1 89 ? -4.722 -12.068 8.506 1.00 84.69 89 LEU A C 1
ATOM 720 O O . LEU A 1 89 ? -5.824 -12.601 8.495 1.00 84.69 89 LEU A O 1
ATOM 724 N N . VAL A 1 90 ? -3.665 -12.605 7.892 1.00 84.62 90 VAL A N 1
ATOM 725 C CA . VAL A 1 90 ? -3.766 -13.777 7.008 1.00 84.62 90 VAL A CA 1
ATOM 726 C C . VAL A 1 90 ? -3.303 -15.065 7.689 1.00 84.62 90 VAL A C 1
ATOM 728 O O . VAL A 1 90 ? -3.913 -16.111 7.478 1.00 84.62 90 VAL A O 1
ATOM 731 N N . ILE A 1 91 ? -2.232 -15.010 8.487 1.00 80.81 91 ILE A N 1
ATOM 732 C CA . ILE A 1 91 ? -1.597 -16.201 9.073 1.00 80.81 91 ILE A CA 1
ATOM 733 C C . ILE A 1 91 ? -2.104 -16.434 10.491 1.00 80.81 91 ILE A C 1
ATOM 735 O O . ILE A 1 91 ? -2.524 -17.540 10.821 1.00 80.81 91 ILE A O 1
ATOM 739 N N . GLU A 1 92 ? -2.058 -15.402 11.330 1.00 79.44 92 GLU A N 1
ATOM 740 C CA . GLU A 1 92 ? -2.399 -15.538 12.749 1.00 79.44 92 GLU A CA 1
ATOM 741 C C . GLU A 1 92 ? -3.914 -15.628 12.958 1.00 79.44 92 GLU A C 1
ATOM 743 O O . GLU A 1 92 ? -4.370 -16.359 13.835 1.00 79.44 92 GLU A O 1
ATOM 748 N N . ASN A 1 93 ? -4.703 -14.942 12.125 1.00 78.25 93 ASN A N 1
ATOM 749 C CA . ASN A 1 93 ? -6.153 -14.883 12.270 1.00 78.25 93 ASN A CA 1
ATOM 750 C C . ASN A 1 93 ? -6.875 -14.917 10.915 1.00 78.25 93 ASN A C 1
ATOM 752 O O . ASN A 1 93 ? -7.420 -13.914 10.464 1.00 78.25 93 ASN A O 1
ATOM 756 N N . SER A 1 94 ? -6.944 -16.081 10.271 1.00 77.00 94 SER A N 1
ATOM 757 C CA . SER A 1 94 ? -7.519 -16.221 8.920 1.00 77.00 94 SER A CA 1
ATOM 758 C C . SER A 1 94 ? -8.977 -15.744 8.770 1.00 77.00 94 SER A C 1
ATOM 760 O O . SER A 1 94 ? -9.385 -15.353 7.679 1.00 77.00 94 SER A O 1
ATOM 762 N N . THR A 1 95 ? -9.764 -15.710 9.849 1.00 79.06 95 THR A N 1
ATOM 763 C CA . THR A 1 95 ? -11.129 -15.146 9.869 1.00 79.06 95 THR A CA 1
ATOM 764 C C . THR A 1 95 ? -11.151 -13.613 9.783 1.00 79.06 95 THR A C 1
ATOM 766 O O . THR A 1 95 ? -12.138 -13.009 9.350 1.00 79.06 95 THR A O 1
ATOM 769 N N . LEU A 1 96 ? -10.054 -12.954 10.162 1.00 80.62 96 LEU A N 1
ATOM 770 C CA . LEU A 1 96 ? -9.889 -11.511 10.024 1.00 80.62 96 LEU A CA 1
ATOM 771 C C . LEU A 1 96 ? -9.572 -11.113 8.588 1.00 80.62 96 LEU A C 1
ATOM 773 O O . LEU A 1 96 ? -9.978 -10.029 8.186 1.00 80.62 96 LEU A O 1
ATOM 777 N N . ALA A 1 97 ? -8.951 -11.989 7.792 1.00 80.38 97 ALA A N 1
ATOM 778 C CA . ALA A 1 97 ? -8.724 -11.728 6.372 1.00 80.38 97 ALA A CA 1
ATOM 779 C C . ALA A 1 97 ? -10.036 -11.484 5.605 1.00 80.38 97 ALA A C 1
ATOM 781 O O . ALA A 1 97 ? -10.094 -10.617 4.738 1.00 80.38 97 ALA A O 1
ATOM 782 N N . THR A 1 98 ? -11.112 -12.201 5.954 1.00 82.62 98 THR A N 1
ATOM 783 C CA . THR A 1 98 ? -12.444 -11.969 5.368 1.00 82.62 98 THR A CA 1
ATOM 784 C C . THR A 1 98 ? -13.145 -10.745 5.948 1.00 82.62 98 THR A C 1
ATOM 786 O O . THR A 1 98 ? -13.929 -10.106 5.257 1.00 82.62 98 THR A O 1
ATOM 789 N N . THR A 1 99 ? -12.873 -10.411 7.212 1.00 86.19 99 THR A N 1
ATOM 790 C CA . THR A 1 99 ? -13.491 -9.262 7.898 1.00 86.19 99 THR A CA 1
ATOM 791 C C . THR A 1 99 ? -12.871 -7.937 7.450 1.00 86.19 99 THR A C 1
ATOM 793 O O . THR A 1 99 ? -13.567 -6.938 7.290 1.00 86.19 99 THR A O 1
ATOM 796 N N . PHE A 1 100 ? -11.560 -7.942 7.215 1.00 90.00 100 PHE A N 1
ATOM 797 C CA . PHE A 1 100 ? -10.757 -6.802 6.789 1.00 90.00 100 PHE A CA 1
ATOM 798 C C . PHE A 1 100 ? -10.207 -7.019 5.373 1.00 90.00 100 PHE A C 1
ATOM 800 O O . PHE A 1 100 ? -9.007 -6.865 5.120 1.00 90.00 100 PHE A O 1
ATOM 807 N N . SER A 1 101 ? -11.090 -7.420 4.454 1.00 90.25 101 SER A N 1
ATOM 808 C CA . SER A 1 101 ? -10.748 -7.736 3.063 1.00 90.25 101 SER A CA 1
ATOM 809 C C . SER A 1 101 ? -10.064 -6.573 2.344 1.00 90.25 101 SER A C 1
ATOM 811 O O . SER A 1 101 ? -9.069 -6.784 1.658 1.00 90.25 101 SER A O 1
ATOM 813 N N . GLU A 1 102 ? -10.533 -5.341 2.554 1.00 93.06 102 GLU A N 1
ATOM 814 C CA . GLU A 1 102 ? -10.003 -4.146 1.890 1.00 93.06 102 GLU A CA 1
ATOM 815 C C . GLU A 1 102 ? -8.589 -3.834 2.376 1.00 93.06 102 GLU A C 1
ATOM 817 O O . GLU A 1 102 ? -7.712 -3.488 1.585 1.00 93.06 102 GLU A O 1
ATOM 822 N N . ILE A 1 103 ? -8.338 -4.013 3.679 1.00 91.94 103 ILE A N 1
ATOM 823 C CA . ILE A 1 103 ? -6.998 -3.855 4.256 1.00 91.94 103 ILE A CA 1
ATOM 824 C C . ILE A 1 103 ? -6.061 -4.915 3.678 1.00 91.94 103 ILE A C 1
ATOM 826 O O . ILE A 1 103 ? -4.944 -4.589 3.284 1.00 91.94 103 ILE A O 1
ATOM 830 N N . CYS A 1 104 ? -6.514 -6.168 3.570 1.00 91.12 104 CYS A N 1
ATOM 831 C CA . CYS A 1 104 ? -5.719 -7.240 2.974 1.00 91.12 104 CYS A CA 1
ATOM 832 C C . CYS A 1 104 ? -5.367 -6.936 1.514 1.00 91.12 104 CYS A C 1
ATOM 834 O O . CYS A 1 104 ? -4.202 -7.060 1.132 1.00 91.12 104 CYS A O 1
ATOM 836 N N . THR A 1 105 ? -6.337 -6.490 0.714 1.00 91.56 105 THR A N 1
ATOM 837 C CA . THR A 1 105 ? -6.109 -6.083 -0.678 1.00 91.56 105 THR A CA 1
ATOM 838 C C . THR A 1 105 ? -5.114 -4.930 -0.760 1.00 91.56 105 THR A C 1
ATOM 840 O O . THR A 1 105 ? -4.122 -5.035 -1.482 1.00 91.56 105 THR A O 1
ATOM 843 N N . ALA A 1 106 ? -5.287 -3.878 0.047 1.00 92.62 106 ALA A N 1
ATOM 844 C CA . ALA A 1 106 ? -4.354 -2.754 0.099 1.00 92.62 106 ALA A CA 1
ATOM 845 C C . ALA A 1 106 ? -2.933 -3.189 0.505 1.00 92.62 106 ALA A C 1
ATOM 847 O O . ALA A 1 106 ? -1.948 -2.755 -0.097 1.00 92.62 106 ALA A O 1
ATOM 848 N N . CYS A 1 107 ? -2.802 -4.090 1.482 1.00 91.12 107 CYS A N 1
ATOM 849 C CA . CYS A 1 107 ? -1.515 -4.653 1.880 1.00 91.12 107 CYS A CA 1
ATOM 850 C C . CYS A 1 107 ? -0.867 -5.474 0.755 1.00 91.12 107 CYS A C 1
ATOM 852 O O . CYS A 1 107 ? 0.330 -5.325 0.512 1.00 91.12 107 CYS A O 1
ATOM 854 N N . MET A 1 108 ? -1.630 -6.310 0.045 1.00 90.06 108 MET A N 1
ATOM 855 C CA . MET A 1 108 ? -1.118 -7.087 -1.090 1.00 90.06 108 MET A CA 1
ATOM 856 C C . MET A 1 108 ? -0.655 -6.178 -2.230 1.00 90.06 108 MET A C 1
ATOM 858 O O . MET A 1 108 ? 0.455 -6.355 -2.739 1.00 90.06 108 MET A O 1
ATOM 862 N N . LEU A 1 109 ? -1.452 -5.165 -2.582 1.00 90.38 109 LEU A N 1
ATOM 863 C CA . LEU A 1 109 ? -1.064 -4.151 -3.561 1.00 90.38 109 LEU A CA 1
ATOM 864 C C . LEU A 1 109 ? 0.266 -3.511 -3.157 1.00 90.38 109 LEU A C 1
ATOM 866 O O . LEU A 1 109 ? 1.224 -3.551 -3.926 1.00 90.38 109 LEU A O 1
ATOM 870 N N . PHE A 1 110 ? 0.386 -3.046 -1.913 1.00 89.75 110 PHE A N 1
ATOM 871 C CA . PHE A 1 110 ? 1.621 -2.443 -1.421 1.00 89.75 110 PHE A CA 1
ATOM 872 C C . PHE A 1 110 ? 2.823 -3.395 -1.459 1.00 89.75 110 PHE A C 1
ATOM 874 O O . PHE A 1 110 ? 3.899 -3.009 -1.909 1.00 89.75 110 PHE A O 1
ATOM 881 N N . LEU A 1 111 ? 2.666 -4.648 -1.025 1.00 86.00 111 LEU A N 1
ATOM 882 C CA . LEU A 1 111 ? 3.760 -5.626 -0.988 1.00 86.00 111 LEU A CA 1
ATOM 883 C C . LEU A 1 111 ? 4.225 -6.065 -2.384 1.00 86.00 111 LEU A C 1
ATOM 885 O O . LEU A 1 111 ? 5.369 -6.501 -2.537 1.00 86.00 111 LEU A O 1
ATOM 889 N N . THR A 1 112 ? 3.385 -5.921 -3.411 1.00 84.19 112 THR A N 1
ATOM 890 C CA . THR A 1 112 ? 3.770 -6.193 -4.805 1.00 84.19 112 THR A CA 1
ATOM 891 C C . THR A 1 112 ? 4.486 -5.012 -5.472 1.00 84.19 112 THR A C 1
ATOM 893 O O . THR A 1 112 ? 5.270 -5.229 -6.403 1.00 84.19 112 THR A O 1
ATOM 896 N N . LEU A 1 113 ? 4.335 -3.779 -4.964 1.00 80.38 113 LEU A N 1
ATOM 897 C CA . LEU A 1 113 ? 5.009 -2.594 -5.516 1.00 80.38 113 LEU A CA 1
ATOM 898 C C . LEU A 1 113 ? 6.546 -2.722 -5.542 1.00 80.38 113 LEU A C 1
ATOM 900 O O . LEU A 1 113 ? 7.115 -2.533 -6.623 1.00 80.38 113 LEU A O 1
ATOM 904 N N . PRO A 1 114 ? 7.254 -3.105 -4.455 1.00 70.00 114 PRO A N 1
ATOM 905 C CA . PRO A 1 114 ? 8.713 -3.241 -4.466 1.00 70.00 114 PRO A CA 1
ATOM 906 C C . PRO A 1 114 ? 9.234 -4.217 -5.525 1.00 70.00 114 PRO A C 1
ATOM 908 O O . PRO A 1 114 ? 10.302 -3.998 -6.096 1.00 70.00 114 PRO A O 1
ATOM 911 N N . VAL A 1 115 ? 8.478 -5.277 -5.832 1.00 67.81 115 VAL A N 1
ATOM 912 C CA . VAL A 1 115 ? 8.855 -6.267 -6.855 1.00 67.81 115 VAL A CA 1
ATOM 913 C C . VAL A 1 115 ? 8.879 -5.621 -8.242 1.00 67.81 115 VAL A C 1
ATOM 915 O O . VAL A 1 115 ? 9.803 -5.847 -9.033 1.00 67.81 115 VAL A O 1
ATOM 918 N N . THR A 1 116 ? 7.906 -4.754 -8.526 1.00 66.56 116 THR A N 1
ATOM 919 C CA . THR A 1 116 ? 7.877 -3.982 -9.775 1.00 66.56 116 THR A CA 1
ATOM 920 C C . THR A 1 116 ? 9.005 -2.947 -9.836 1.00 66.56 116 THR A C 1
ATOM 922 O O . T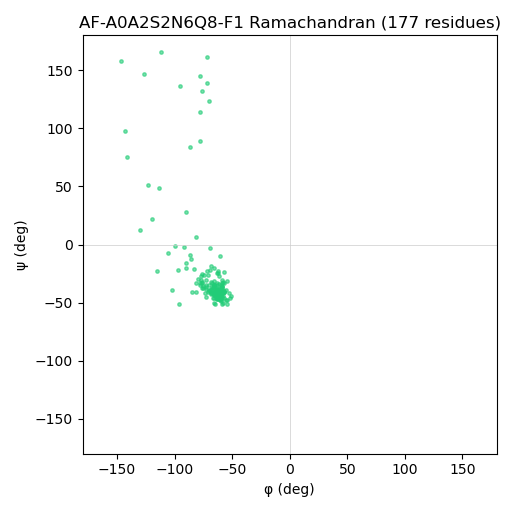HR A 1 116 ? 9.641 -2.802 -10.883 1.00 66.56 116 THR A O 1
ATOM 925 N N . VAL A 1 117 ? 9.325 -2.301 -8.706 1.00 65.81 117 VAL A N 1
ATOM 926 C CA . VAL A 1 117 ? 10.399 -1.297 -8.591 1.00 65.81 117 VAL A CA 1
ATOM 927 C C . VAL A 1 117 ? 11.766 -1.932 -8.838 1.00 65.81 117 VAL A C 1
ATOM 929 O O . VAL A 1 117 ? 12.503 -1.479 -9.710 1.00 65.81 117 VAL A O 1
ATOM 932 N N . ALA A 1 118 ? 12.089 -3.029 -8.148 1.00 68.25 118 ALA A N 1
ATOM 933 C CA . ALA A 1 118 ? 13.369 -3.723 -8.299 1.00 68.25 118 ALA A CA 1
ATOM 934 C C . ALA A 1 118 ? 13.590 -4.215 -9.743 1.00 68.25 118 ALA A C 1
ATOM 936 O O . ALA A 1 118 ? 14.707 -4.194 -10.272 1.00 68.25 118 ALA A O 1
ATOM 937 N N . THR A 1 119 ? 12.509 -4.621 -10.414 1.00 69.56 119 THR A N 1
ATOM 938 C CA . THR A 1 119 ? 12.534 -5.009 -11.829 1.00 69.56 119 THR A CA 1
ATOM 939 C C . THR A 1 119 ? 12.803 -3.802 -12.737 1.00 69.56 119 THR A C 1
ATOM 941 O O . THR A 1 119 ? 13.614 -3.894 -13.667 1.00 69.56 119 THR A O 1
ATOM 944 N N . ALA A 1 120 ? 12.185 -2.651 -12.454 1.00 67.56 120 ALA A N 1
ATOM 945 C CA . ALA A 1 120 ? 12.417 -1.407 -13.185 1.00 67.56 120 ALA A CA 1
ATOM 946 C C . ALA A 1 120 ? 13.850 -0.870 -12.990 1.00 67.56 120 ALA A C 1
ATOM 948 O O . ALA A 1 120 ? 14.506 -0.525 -13.973 1.00 67.56 120 ALA A O 1
ATOM 949 N N . GLU A 1 121 ? 14.386 -0.880 -11.766 1.00 70.06 121 GLU A N 1
ATOM 950 C CA . GLU A 1 121 ? 15.768 -0.472 -11.463 1.00 70.06 121 GLU A CA 1
ATOM 951 C C . GLU A 1 121 ? 16.802 -1.362 -12.160 1.00 70.06 121 GLU A C 1
ATOM 953 O O . GLU A 1 121 ? 17.750 -0.869 -12.783 1.00 70.06 121 GLU A O 1
ATOM 958 N N . ARG A 1 122 ? 16.599 -2.688 -12.119 1.00 76.31 122 ARG A N 1
ATOM 959 C CA . ARG A 1 122 ? 17.444 -3.644 -12.846 1.00 76.31 122 ARG A CA 1
ATOM 960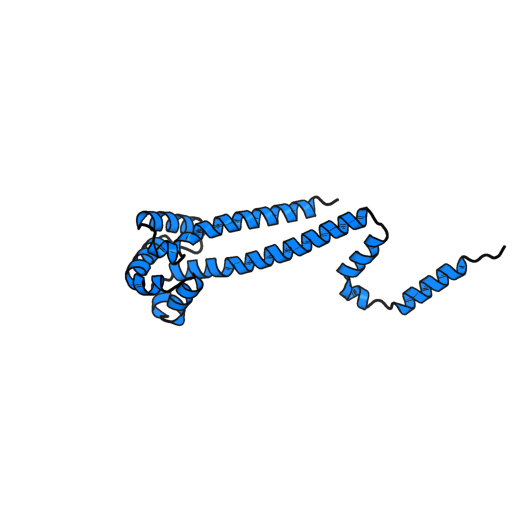 C C . ARG A 1 122 ? 17.435 -3.339 -14.344 1.00 76.31 122 ARG A C 1
ATOM 962 O O . ARG A 1 122 ? 18.499 -3.314 -14.964 1.00 76.31 122 ARG A O 1
ATOM 969 N N . SER A 1 123 ? 16.261 -3.061 -14.908 1.00 76.62 123 SER A N 1
ATOM 970 C CA . SER A 1 123 ? 16.106 -2.688 -16.319 1.00 76.62 123 SER A CA 1
ATOM 971 C C . SER A 1 123 ? 16.818 -1.368 -16.641 1.00 76.62 123 SER A C 1
ATOM 973 O O . SER A 1 123 ? 17.538 -1.289 -17.637 1.00 76.62 123 SER A O 1
ATOM 975 N N . PHE A 1 124 ? 16.719 -0.362 -15.765 1.00 73.06 124 PHE A N 1
ATOM 976 C CA . PHE A 1 124 ? 17.403 0.926 -15.907 1.00 73.06 124 PHE A CA 1
ATOM 977 C C . PHE A 1 124 ? 18.927 0.780 -15.897 1.00 73.06 124 PHE A C 1
ATOM 979 O O . PHE A 1 124 ? 19.617 1.372 -16.728 1.00 73.06 124 PHE A O 1
ATOM 986 N N . SER A 1 125 ? 19.462 -0.050 -14.998 1.00 77.19 125 SER A N 1
ATOM 987 C CA . SER A 1 125 ? 20.896 -0.339 -14.932 1.00 77.19 125 SER A CA 1
ATOM 988 C C . SER A 1 125 ? 21.403 -0.959 -16.240 1.00 77.19 125 SER A C 1
ATOM 990 O O . SER A 1 125 ? 22.408 -0.510 -16.799 1.00 77.19 125 SER A O 1
ATOM 992 N N . LYS A 1 126 ? 20.655 -1.917 -16.806 1.00 78.44 126 LYS A N 1
ATOM 993 C CA . LYS A 1 126 ? 20.981 -2.536 -18.102 1.00 78.44 126 LYS A CA 1
ATOM 994 C C . LYS A 1 126 ? 20.888 -1.543 -19.265 1.00 78.44 126 LYS A C 1
ATOM 996 O O . LYS A 1 126 ? 21.822 -1.459 -20.057 1.00 78.44 126 LYS A O 1
ATOM 1001 N N . LEU A 1 127 ? 19.826 -0.740 -19.339 1.00 78.12 127 LEU A N 1
ATOM 1002 C CA . LEU A 1 127 ? 19.666 0.306 -20.360 1.00 78.12 127 LEU A CA 1
ATOM 1003 C C . LEU A 1 127 ? 20.771 1.365 -20.289 1.00 78.12 127 LEU A C 1
ATOM 1005 O O . LEU A 1 127 ? 21.301 1.773 -21.320 1.00 78.12 127 LEU A O 1
ATOM 1009 N N . LYS A 1 128 ? 21.170 1.779 -19.081 1.00 78.56 128 LYS A N 1
ATOM 1010 C CA . LYS A 1 128 ? 22.276 2.722 -18.868 1.00 78.56 128 LYS A CA 1
ATOM 1011 C C . LYS A 1 128 ? 23.608 2.145 -19.351 1.00 78.56 128 LYS A C 1
ATOM 1013 O O . LYS A 1 128 ? 24.380 2.869 -19.977 1.00 78.56 128 LYS A O 1
ATOM 1018 N N . LEU A 1 129 ? 23.858 0.855 -19.112 1.00 81.06 129 LEU A N 1
ATOM 1019 C CA . LEU A 1 129 ? 25.029 0.152 -19.642 1.00 81.06 129 LEU A CA 1
ATOM 1020 C C . LEU A 1 129 ? 25.012 0.096 -21.173 1.00 81.06 129 LEU A C 1
ATOM 1022 O O . LEU A 1 129 ? 26.010 0.456 -21.787 1.00 81.06 129 LEU A O 1
ATOM 1026 N N . ILE A 1 130 ? 23.883 -0.272 -21.787 1.00 76.56 130 ILE A N 1
ATOM 1027 C CA . ILE A 1 130 ? 23.734 -0.321 -23.251 1.00 76.56 130 ILE A CA 1
ATOM 1028 C C . ILE A 1 130 ? 23.934 1.068 -23.865 1.00 76.56 130 ILE A C 1
ATOM 1030 O O . ILE A 1 130 ? 24.707 1.217 -24.806 1.00 76.56 130 ILE A O 1
ATOM 1034 N N . LYS A 1 131 ? 23.305 2.108 -23.305 1.00 75.31 131 LYS A N 1
ATOM 1035 C CA . LYS A 1 131 ? 23.468 3.496 -23.762 1.00 75.31 131 LYS A CA 1
ATOM 1036 C C . LYS A 1 131 ? 24.920 3.963 -23.656 1.00 75.31 131 LYS A C 1
ATOM 1038 O O . LYS A 1 131 ? 25.430 4.590 -24.581 1.00 75.31 131 LYS A O 1
ATOM 1043 N N . ASN A 1 132 ? 25.590 3.665 -22.542 1.00 75.12 132 ASN A N 1
ATOM 1044 C CA . ASN A 1 132 ? 27.003 3.998 -22.366 1.00 75.12 132 ASN A CA 1
ATOM 1045 C C . ASN A 1 132 ? 27.886 3.242 -23.359 1.00 75.12 132 ASN A C 1
ATOM 1047 O O . ASN A 1 132 ? 28.750 3.862 -23.968 1.00 75.12 132 ASN A O 1
ATOM 1051 N N . TYR A 1 133 ? 27.625 1.951 -23.561 1.00 68.88 133 TYR A N 1
ATOM 1052 C CA . TYR A 1 133 ? 28.345 1.112 -24.510 1.00 68.88 133 TYR A CA 1
ATOM 1053 C C . TYR A 1 133 ? 28.187 1.599 -25.956 1.00 68.88 133 TYR A C 1
ATOM 1055 O O . TYR A 1 133 ? 29.165 1.720 -26.686 1.00 68.88 133 TYR A O 1
ATOM 1063 N N . LEU A 1 134 ? 26.966 1.929 -26.372 1.00 64.62 134 LEU A N 1
ATOM 1064 C CA . LEU A 1 134 ? 26.665 2.447 -27.705 1.00 64.62 134 LEU A CA 1
ATOM 1065 C C . LEU A 1 134 ? 27.298 3.828 -27.943 1.00 64.62 134 LEU A C 1
ATOM 1067 O O . LEU A 1 134 ? 27.784 4.118 -29.036 1.00 64.62 134 LEU A O 1
ATOM 1071 N N . ARG A 1 135 ? 27.367 4.661 -26.900 1.00 68.75 135 ARG A N 1
ATOM 1072 C CA . ARG A 1 135 ? 28.037 5.964 -26.951 1.00 68.75 135 ARG A CA 1
ATOM 1073 C C . ARG A 1 135 ? 29.563 5.844 -26.976 1.00 68.75 135 ARG A C 1
ATOM 1075 O O . ARG A 1 135 ? 30.192 6.589 -27.715 1.00 68.75 135 ARG A O 1
ATOM 1082 N N . SER A 1 136 ? 30.154 4.902 -26.235 1.00 60.19 136 SER A N 1
ATOM 1083 C CA . SER A 1 136 ? 31.598 4.625 -26.310 1.00 60.19 136 SER A CA 1
ATOM 1084 C C . SER A 1 136 ? 31.985 3.965 -27.635 1.00 60.19 136 SER A C 1
ATOM 1086 O O . SER A 1 136 ? 33.032 4.263 -28.187 1.00 60.19 136 SER A O 1
ATOM 1088 N N . THR A 1 137 ? 31.107 3.122 -28.177 1.00 54.56 137 THR A N 1
ATOM 1089 C CA . THR A 1 137 ? 31.236 2.465 -29.485 1.00 54.56 137 THR A CA 1
ATOM 1090 C C . THR A 1 137 ? 31.215 3.452 -30.651 1.00 54.56 137 THR A C 1
ATOM 1092 O O . THR A 1 137 ? 31.987 3.299 -31.590 1.00 54.56 137 THR A O 1
ATOM 1095 N N . MET A 1 138 ? 30.383 4.497 -30.588 1.00 55.31 138 MET A N 1
ATOM 1096 C CA . MET A 1 138 ? 30.403 5.577 -31.585 1.00 55.31 138 MET A CA 1
ATOM 1097 C C . MET A 1 138 ? 31.746 6.320 -31.638 1.00 55.31 138 MET A C 1
ATOM 1099 O O . MET A 1 138 ? 32.089 6.866 -32.681 1.00 55.31 138 MET A O 1
ATOM 1103 N N . CYS A 1 139 ? 32.494 6.348 -30.531 1.00 59.94 139 CYS A N 1
ATOM 1104 C CA . CYS A 1 139 ? 33.815 6.973 -30.462 1.00 59.94 139 CYS A CA 1
ATOM 1105 C C . CYS A 1 139 ? 34.964 6.010 -30.808 1.00 59.94 139 CYS A C 1
ATOM 1107 O O . CYS A 1 139 ? 36.065 6.473 -31.077 1.00 59.94 139 CYS A O 1
ATOM 1109 N N . GLU A 1 140 ? 34.728 4.695 -30.816 1.00 55.97 140 GLU A N 1
ATOM 1110 C CA . GLU A 1 140 ? 35.763 3.667 -30.958 1.00 55.97 140 GLU A CA 1
ATOM 1111 C C . GLU A 1 140 ? 35.233 2.496 -31.809 1.00 55.97 140 GLU A C 1
ATOM 1113 O O . GLU A 1 140 ? 34.579 1.574 -31.312 1.00 55.97 140 GLU A O 1
ATOM 1118 N N . GLU A 1 141 ? 35.550 2.492 -33.107 1.00 57.91 141 GLU A N 1
ATOM 1119 C CA . GLU A 1 141 ? 35.070 1.494 -34.081 1.00 57.91 141 GLU A CA 1
ATOM 1120 C C . GLU A 1 141 ? 35.459 0.044 -33.700 1.00 57.91 141 GLU A C 1
ATOM 1122 O O . GLU A 1 141 ? 34.708 -0.902 -33.936 1.00 57.91 141 GLU A O 1
ATOM 1127 N N . ARG A 1 142 ? 36.596 -0.149 -33.008 1.00 57.66 142 ARG A N 1
ATOM 1128 C CA . ARG A 1 142 ? 37.032 -1.454 -32.462 1.00 57.66 142 ARG A CA 1
ATOM 1129 C C . ARG A 1 142 ? 36.227 -1.915 -31.247 1.00 57.66 142 ARG A C 1
ATOM 1131 O O . ARG A 1 142 ? 36.081 -3.120 -31.041 1.00 57.66 142 ARG A O 1
ATOM 1138 N N . LEU A 1 143 ? 35.722 -0.988 -30.436 1.00 55.19 143 LEU A N 1
ATOM 1139 C CA . LEU A 1 143 ? 34.956 -1.313 -29.232 1.00 55.19 143 LEU A CA 1
ATOM 1140 C C . LEU A 1 143 ? 33.522 -1.749 -29.586 1.00 55.19 143 LEU A C 1
ATOM 1142 O O . LEU A 1 143 ? 32.937 -2.560 -28.867 1.00 55.19 143 LEU A O 1
ATOM 1146 N N . SER A 1 144 ? 33.017 -1.302 -30.745 1.00 58.97 144 SER A N 1
ATOM 1147 C CA . SER A 1 144 ? 31.769 -1.741 -31.399 1.00 58.97 144 SER A CA 1
ATOM 1148 C C . SER A 1 144 ? 31.654 -3.253 -31.585 1.00 58.97 144 SER A C 1
ATOM 1150 O O . SER A 1 144 ? 30.639 -3.873 -31.272 1.00 58.97 144 SER A O 1
ATOM 1152 N N . GLY A 1 145 ? 32.728 -3.881 -32.069 1.00 62.06 145 GLY A N 1
ATOM 1153 C CA . GLY A 1 145 ? 32.723 -5.321 -32.320 1.00 62.06 145 GLY A CA 1
ATOM 1154 C C . GLY A 1 145 ? 32.598 -6.134 -31.030 1.00 62.06 145 GLY A C 1
ATOM 1155 O O . GLY A 1 145 ? 31.932 -7.167 -31.005 1.00 62.06 145 GLY A O 1
ATOM 1156 N N . LEU A 1 146 ? 33.199 -5.652 -29.937 1.00 63.69 146 LEU A N 1
ATOM 1157 C CA . LEU A 1 146 ? 33.301 -6.394 -28.678 1.00 63.69 146 LEU A CA 1
ATOM 1158 C C . LEU A 1 146 ? 32.001 -6.445 -27.875 1.00 63.69 146 LEU A C 1
ATOM 1160 O O . LEU A 1 146 ? 31.722 -7.460 -27.244 1.00 63.69 146 LEU A O 1
ATOM 1164 N N . GLY A 1 147 ? 31.191 -5.392 -27.877 1.00 64.12 147 GLY A N 1
ATOM 1165 C CA . GLY A 1 147 ? 29.912 -5.422 -27.168 1.00 64.12 147 GLY A CA 1
ATOM 1166 C C . GLY A 1 147 ? 28.746 -5.909 -28.011 1.00 64.12 147 GLY A C 1
ATOM 1167 O O . GLY A 1 147 ? 27.829 -6.453 -27.413 1.00 64.12 147 GLY A O 1
ATOM 1168 N N . ILE A 1 148 ? 28.813 -5.889 -29.351 1.00 65.00 148 ILE A N 1
ATOM 1169 C CA . ILE A 1 148 ? 27.945 -6.772 -30.155 1.00 65.00 148 ILE A CA 1
ATOM 1170 C C . ILE A 1 148 ? 28.212 -8.235 -29.763 1.00 65.00 148 ILE A C 1
ATOM 1172 O O . ILE A 1 148 ? 27.269 -8.962 -29.467 1.00 65.00 148 ILE A O 1
ATOM 1176 N N . LEU A 1 149 ? 29.485 -8.647 -29.647 1.00 65.12 149 LEU A N 1
ATOM 1177 C CA . LEU A 1 149 ? 29.853 -9.981 -29.146 1.00 65.12 149 LEU A CA 1
ATOM 1178 C C . LEU A 1 149 ? 29.386 -10.246 -27.705 1.00 65.12 149 LEU A C 1
ATOM 1180 O O . LEU A 1 149 ? 29.076 -11.381 -27.365 1.00 65.12 149 LEU A O 1
ATOM 1184 N N . SER A 1 150 ? 29.364 -9.222 -26.850 1.00 65.12 150 SER A N 1
ATOM 1185 C CA . SER A 1 150 ? 28.932 -9.348 -25.451 1.00 65.12 150 SER A CA 1
ATOM 1186 C C . SER A 1 150 ? 27.408 -9.437 -25.305 1.00 65.12 150 SER A C 1
ATOM 1188 O O . SER A 1 150 ? 26.921 -10.122 -24.410 1.00 65.12 150 SER A O 1
ATOM 1190 N N . ILE A 1 151 ? 26.650 -8.778 -26.188 1.00 67.06 151 ILE A N 1
ATOM 1191 C CA . ILE A 1 151 ? 25.184 -8.884 -26.269 1.00 67.06 151 ILE A CA 1
ATOM 1192 C C . ILE A 1 151 ? 24.792 -10.246 -26.853 1.00 67.06 151 ILE A C 1
ATOM 1194 O O . ILE A 1 151 ? 23.951 -10.938 -26.292 1.00 67.06 151 ILE A O 1
ATOM 1198 N N . GLU A 1 152 ? 25.468 -10.670 -27.921 1.00 69.44 152 GLU A N 1
ATOM 1199 C CA . GLU A 1 152 ? 25.262 -11.957 -28.595 1.00 69.44 152 GLU A CA 1
ATOM 1200 C C . GLU A 1 152 ? 26.149 -13.071 -28.010 1.00 69.44 152 GLU A C 1
ATOM 1202 O O . GLU A 1 152 ? 26.526 -13.997 -28.724 1.00 69.44 152 GLU A O 1
ATOM 1207 N N . ASN A 1 153 ? 26.529 -12.993 -26.729 1.00 67.94 153 ASN A N 1
ATOM 1208 C CA . ASN A 1 153 ? 27.555 -13.864 -26.129 1.00 67.94 153 ASN A CA 1
ATOM 1209 C C . ASN A 1 153 ? 27.213 -15.353 -26.265 1.00 67.94 153 ASN A C 1
ATOM 1211 O O . ASN A 1 153 ? 28.068 -16.161 -26.623 1.00 67.94 153 ASN A O 1
ATOM 1215 N N . ASP A 1 154 ? 25.945 -15.704 -26.064 1.00 69.94 154 ASP A N 1
ATOM 1216 C CA . ASP A 1 154 ? 25.477 -17.086 -26.180 1.00 69.94 154 ASP A CA 1
ATOM 1217 C C . ASP A 1 154 ? 25.586 -17.613 -27.617 1.00 69.94 154 ASP A C 1
ATOM 1219 O O . ASP A 1 154 ? 25.955 -18.768 -27.832 1.00 69.94 154 ASP A O 1
ATOM 1223 N N . ARG A 1 155 ? 25.364 -16.746 -28.612 1.00 65.12 155 ARG A N 1
ATOM 1224 C CA . ARG A 1 155 ? 25.539 -17.064 -30.035 1.00 65.12 155 ARG A CA 1
ATOM 1225 C C . ARG A 1 155 ? 27.015 -17.048 -30.442 1.00 65.12 155 ARG A C 1
ATOM 1227 O O . ARG A 1 155 ? 27.447 -17.865 -31.248 1.00 65.12 155 ARG A O 1
ATOM 1234 N N . ALA A 1 156 ? 27.813 -16.164 -29.846 1.00 61.31 156 ALA A N 1
ATOM 1235 C CA . ALA A 1 156 ? 29.249 -16.052 -30.072 1.00 61.31 156 ALA A CA 1
ATOM 1236 C C . ALA A 1 156 ? 30.021 -17.266 -29.531 1.00 61.31 156 ALA A C 1
ATOM 1238 O O . ALA A 1 156 ? 31.002 -17.683 -30.141 1.00 61.31 156 ALA A O 1
ATOM 1239 N N . ARG A 1 157 ? 29.557 -17.888 -28.438 1.00 65.94 157 ARG A N 1
ATOM 1240 C CA . ARG A 1 157 ? 30.118 -19.144 -27.901 1.00 65.94 157 ARG A CA 1
ATOM 1241 C C . ARG A 1 157 ? 29.936 -20.346 -28.828 1.00 65.94 157 ARG A C 1
ATOM 1243 O O . ARG A 1 157 ? 30.667 -21.320 -28.691 1.00 65.94 157 ARG A O 1
ATOM 1250 N N . GLN A 1 158 ? 28.987 -20.276 -29.761 1.00 72.38 158 GLN A N 1
ATOM 1251 C CA . GLN A 1 158 ? 28.761 -21.303 -30.781 1.00 72.38 158 GLN A CA 1
ATOM 1252 C C . GLN A 1 158 ? 29.638 -21.097 -32.028 1.00 72.38 158 GLN A C 1
ATOM 1254 O O . GLN A 1 158 ? 29.697 -21.972 -32.890 1.00 72.38 158 GLN A O 1
ATOM 1259 N N . LEU A 1 159 ? 30.335 -19.959 -32.139 1.00 71.00 159 LEU A N 1
ATOM 1260 C CA . LEU A 1 159 ? 31.245 -19.693 -33.249 1.00 71.00 159 LEU A CA 1
ATOM 1261 C C . LEU A 1 159 ? 32.552 -20.469 -33.070 1.00 71.00 159 LEU A C 1
ATOM 1263 O O . LEU A 1 159 ? 33.195 -20.424 -32.020 1.00 71.00 159 LEU A O 1
ATOM 1267 N N . ASN A 1 160 ? 32.992 -21.145 -34.132 1.00 69.81 160 ASN A N 1
ATOM 1268 C CA . ASN A 1 160 ? 34.231 -21.910 -34.113 1.00 69.81 160 ASN A CA 1
ATOM 1269 C C . ASN A 1 160 ? 35.444 -20.978 -34.261 1.00 69.81 160 ASN A C 1
ATOM 1271 O O . ASN A 1 160 ? 35.924 -20.695 -35.360 1.00 69.81 160 ASN A O 1
ATOM 1275 N N . LEU A 1 161 ? 35.947 -20.483 -33.128 1.00 64.88 161 LEU A N 1
ATOM 1276 C CA . LEU A 1 161 ? 37.050 -19.516 -33.075 1.00 64.88 161 LEU A CA 1
ATOM 1277 C C . LEU A 1 161 ? 38.303 -19.985 -33.834 1.00 64.88 161 LEU A C 1
ATOM 1279 O O . LEU A 1 161 ? 39.005 -19.155 -34.407 1.00 64.88 161 LEU A O 1
ATOM 1283 N N . LYS A 1 162 ? 38.567 -21.299 -33.901 1.00 65.00 162 LYS A N 1
ATOM 1284 C CA . LYS A 1 162 ? 39.709 -21.856 -34.649 1.00 65.00 162 LYS A CA 1
ATOM 1285 C C . LYS A 1 162 ? 39.607 -21.601 -36.153 1.00 65.00 162 LYS A C 1
ATOM 1287 O O . LYS A 1 162 ? 40.601 -21.247 -36.780 1.00 65.00 162 LYS A O 1
ATOM 1292 N N . GLU A 1 163 ? 38.415 -21.736 -36.722 1.00 71.56 163 GLU A N 1
ATOM 1293 C CA . GLU A 1 163 ? 38.179 -21.510 -38.150 1.00 71.56 163 GLU A CA 1
ATOM 1294 C C . GLU A 1 163 ? 38.294 -20.023 -38.504 1.00 71.56 163 GLU A C 1
ATOM 1296 O O . GLU A 1 163 ? 38.894 -19.657 -39.515 1.00 71.56 163 GLU A O 1
ATOM 1301 N N . ILE A 1 164 ? 37.798 -19.151 -37.621 1.00 71.81 164 ILE A N 1
ATOM 1302 C CA . ILE A 1 164 ? 37.898 -17.695 -37.772 1.00 71.81 164 ILE A CA 1
ATOM 1303 C C . ILE A 1 164 ? 39.366 -17.245 -37.708 1.00 71.81 164 ILE A C 1
ATOM 1305 O O . ILE A 1 164 ? 39.794 -16.435 -38.531 1.00 71.81 164 ILE A O 1
ATOM 1309 N N . ILE A 1 165 ? 40.153 -17.793 -36.775 1.00 70.62 165 ILE A N 1
ATOM 1310 C CA . ILE A 1 165 ? 41.590 -17.505 -36.651 1.00 70.62 165 ILE A CA 1
ATOM 1311 C C . ILE A 1 165 ? 42.350 -17.975 -37.898 1.00 70.62 165 ILE A C 1
ATOM 1313 O O . ILE A 1 165 ? 43.147 -17.205 -38.437 1.00 70.62 165 ILE A O 1
ATOM 1317 N N . ASN A 1 166 ? 42.071 -19.184 -38.397 1.00 72.56 166 ASN A N 1
ATOM 1318 C CA . ASN A 1 166 ? 42.710 -19.707 -39.607 1.00 72.56 166 ASN A CA 1
ATOM 1319 C C . ASN A 1 166 ? 42.378 -18.856 -40.842 1.00 72.56 166 ASN A C 1
ATOM 1321 O O . ASN A 1 166 ? 43.286 -18.427 -41.551 1.00 72.56 166 ASN A O 1
ATOM 1325 N N . ASN A 1 167 ? 41.107 -18.498 -41.045 1.00 73.25 167 ASN A N 1
ATOM 1326 C CA . ASN A 1 167 ? 40.694 -17.612 -42.139 1.00 73.25 167 ASN A CA 1
ATOM 1327 C C . ASN A 1 167 ? 41.355 -16.226 -42.062 1.00 73.25 167 ASN A C 1
ATOM 1329 O O . ASN A 1 167 ? 41.710 -15.628 -43.084 1.00 73.25 167 ASN A O 1
ATOM 1333 N N . PHE A 1 168 ? 41.529 -15.691 -40.852 1.00 72.38 168 PHE A N 1
ATOM 1334 C CA . PHE A 1 168 ? 42.195 -14.407 -40.654 1.00 72.38 168 PHE A CA 1
ATOM 1335 C C . PHE A 1 168 ? 43.702 -14.495 -40.939 1.00 72.38 168 PHE A C 1
ATOM 1337 O O . PHE A 1 168 ? 44.266 -13.596 -41.570 1.00 72.38 168 PHE A O 1
ATOM 1344 N N . ALA A 1 169 ? 44.347 -15.591 -40.528 1.00 71.06 169 ALA A N 1
ATOM 1345 C CA . ALA A 1 169 ? 45.752 -15.870 -40.810 1.00 71.06 169 ALA A CA 1
ATOM 1346 C C . ALA A 1 169 ? 46.007 -16.026 -42.319 1.00 71.06 169 ALA A C 1
ATOM 1348 O O . ALA A 1 169 ? 46.918 -15.388 -42.851 1.00 71.06 169 ALA A O 1
ATOM 1349 N N . GLU A 1 170 ? 45.158 -16.771 -43.031 1.00 70.62 170 GLU A N 1
ATOM 1350 C CA . GLU A 1 170 ? 45.256 -16.945 -44.485 1.00 70.62 170 GLU A CA 1
ATOM 1351 C C . GLU A 1 170 ? 45.076 -15.627 -45.251 1.00 70.62 170 GLU A C 1
ATOM 1353 O O . GLU A 1 170 ? 45.839 -15.328 -46.175 1.00 70.62 170 GLU A O 1
ATOM 1358 N N . LYS A 1 171 ? 44.117 -14.783 -44.848 1.00 66.69 171 LYS A N 1
ATOM 1359 C CA . LYS A 1 171 ? 43.919 -13.459 -45.466 1.00 66.69 171 LYS A CA 1
ATOM 1360 C C . LYS A 1 171 ? 45.086 -12.499 -45.221 1.00 66.69 171 LYS A C 1
ATOM 1362 O O . LYS A 1 171 ? 45.359 -11.656 -46.075 1.00 66.69 171 LYS A O 1
ATOM 1367 N N . LYS A 1 172 ? 45.780 -12.606 -44.083 1.00 62.12 172 LYS A N 1
ATOM 1368 C CA . LYS A 1 172 ? 46.940 -11.757 -43.758 1.00 62.12 172 LYS A CA 1
ATOM 1369 C C . LYS A 1 172 ? 48.226 -12.252 -44.432 1.00 62.12 172 LYS A C 1
ATOM 1371 O O . LYS A 1 172 ? 49.040 -11.430 -44.847 1.00 62.12 172 LYS A O 1
ATOM 1376 N N . ALA A 1 173 ? 48.372 -13.566 -44.614 1.00 57.75 173 ALA A N 1
ATOM 1377 C CA . ALA A 1 173 ? 49.492 -14.177 -45.332 1.00 57.75 173 ALA A CA 1
ATOM 1378 C C . ALA A 1 173 ? 49.544 -13.759 -46.815 1.00 57.75 173 ALA A C 1
ATOM 1380 O O . ALA A 1 173 ? 50.625 -13.503 -47.338 1.00 57.75 173 ALA A O 1
ATOM 1381 N N . ARG A 1 174 ? 48.385 -13.565 -47.465 1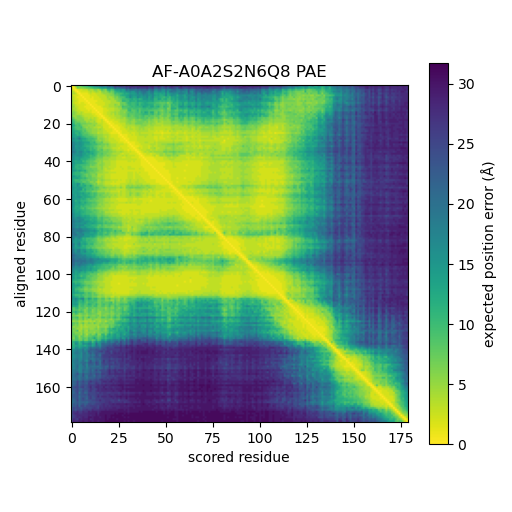.00 54.62 174 ARG A N 1
ATOM 1382 C CA . ARG A 1 174 ? 48.291 -13.094 -48.864 1.00 54.62 174 ARG A CA 1
ATOM 1383 C C . ARG A 1 174 ? 48.719 -11.632 -49.096 1.00 54.62 174 ARG A C 1
ATOM 1385 O O . ARG A 1 174 ? 48.717 -11.192 -50.238 1.00 54.62 174 ARG A O 1
ATOM 1392 N N . LYS A 1 175 ? 49.084 -10.867 -48.054 1.00 54.06 175 LYS A N 1
ATOM 1393 C CA . LYS A 1 175 ? 49.559 -9.469 -48.176 1.00 54.06 175 LYS A CA 1
ATOM 1394 C C . LYS A 1 175 ? 51.086 -9.288 -48.121 1.00 54.06 175 LYS A C 1
ATOM 1396 O O . LYS A 1 175 ? 51.539 -8.157 -48.271 1.00 54.06 175 LYS A O 1
ATOM 1401 N N . ARG A 1 176 ? 51.898 -10.341 -47.940 1.00 50.34 176 ARG A N 1
ATOM 1402 C CA . ARG A 1 176 ? 53.361 -10.239 -48.142 1.00 50.34 176 ARG A CA 1
ATOM 1403 C C . ARG A 1 176 ? 53.699 -10.494 -49.611 1.00 50.34 176 ARG A C 1
ATOM 1405 O O . ARG A 1 176 ? 54.088 -11.599 -49.968 1.00 50.34 176 ARG A O 1
ATOM 1412 N N . ASN A 1 177 ? 53.591 -9.459 -50.441 1.00 50.50 177 ASN A N 1
ATOM 1413 C CA . ASN A 1 177 ? 54.414 -9.403 -51.646 1.00 50.50 177 ASN A CA 1
ATOM 1414 C C . ASN A 1 177 ? 55.811 -8.962 -51.207 1.00 50.50 177 ASN A C 1
ATOM 1416 O O . ASN A 1 177 ? 55.978 -7.862 -50.683 1.00 50.50 177 ASN A O 1
ATOM 1420 N N . PHE A 1 178 ? 56.785 -9.856 -51.352 1.00 48.06 178 PHE A N 1
ATOM 1421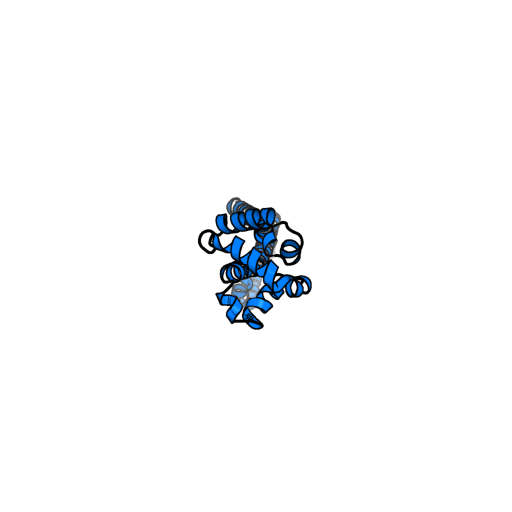 C CA . PHE A 1 178 ? 58.194 -9.494 -51.287 1.00 48.06 178 PHE A CA 1
ATOM 1422 C C . PHE A 1 178 ? 58.516 -8.671 -52.540 1.00 48.06 178 PHE A C 1
ATOM 1424 O O . PHE A 1 178 ? 58.264 -9.134 -53.654 1.00 48.06 178 PHE A O 1
ATOM 1431 N N . HIS A 1 179 ? 59.027 -7.459 -52.344 1.00 39.59 179 HIS A N 1
ATOM 1432 C CA . HIS A 1 179 ? 59.826 -6.749 -53.334 1.00 39.59 179 HIS A CA 1
ATOM 1433 C C . HIS A 1 179 ? 61.212 -6.553 -52.733 1.00 39.59 179 HIS A C 1
ATOM 1435 O O . HIS A 1 179 ? 61.262 -6.285 -51.507 1.00 39.59 179 HIS A O 1
#

Radius of gyration: 28.03 Å; Cα contacts (8 Å, |Δi|>4): 112; chains: 1; bounding box: 75×34×74 Å

Solvent-accessible surface area (backbone atoms only — not comparable to full-atom values): 9972 Å² total; per-residue (Å²): 144,50,68,70,59,53,48,53,53,48,55,54,48,51,51,52,56,50,46,57,54,51,53,59,45,53,41,57,67,30,37,70,40,55,70,71,50,52,72,67,54,43,41,56,38,35,50,53,37,23,69,75,35,58,91,78,36,56,87,60,36,36,58,42,52,54,51,49,43,69,76,39,47,79,58,42,73,75,37,90,40,48,66,52,53,46,44,46,30,54,68,76,33,55,74,44,33,72,72,35,41,51,57,48,47,53,43,52,56,57,68,48,47,60,61,56,47,57,52,51,52,54,48,48,55,52,52,52,50,51,54,51,49,56,56,53,21,76,76,29,76,75,55,41,58,54,50,54,43,60,74,40,36,80,63,50,72,70,51,64,61,67,60,55,51,50,55,51,50,56,63,55,60,76,67,69,76,86,128

Organism: Schizaphis graminum (NCBI:txid13262)

InterPro domains:
  IPR008906 HAT, C-terminal dimerisation domain [PF05699] (100-153)

Foldseek 3Di:
DCPVLVVVLVVLVVVLVVLVVVVQLLPLLFLVNLQPPDLVRSLVSQVSNCVVPVVQADSCLSVLSVVCCVVCVVVSVVDHGLVSVLCVQVPVPNVNCVVNVRSNSSSVVVVCSVVVVVVSVVVSVVSVVVVVQVVVCVVPVVSVVVVVCVVCVVVVVVDPVVVVVVVVVVVVVVPDDDD

Nearest PDB structures (foldseek):
  7zly-assembly1_A  TM=4.240E-01  e=1.076E+00  Homo sapiens
  5nnv-assembly1_A  TM=1.818E-01  e=8.558E+00  Bacillus subtilis subsp. subtilis str. 168